Protein AF-A0A951H3X6-F1 (afdb_monomer_lite)

Foldseek 3Di:
DDDPPPDPDPDPPPPDDDDDPPPPPVPVVVVVVVVVCVVCPPPPPPDDPDPDPLNVVVVLLVVLLVVLVPDDDFFDKDKAKAWDPVCVVVPDDPPDDPGDIDIDIFRFAADPVRHGDDADFLWLEEEEEECQQPVADDQPRGHHRGHDQSVSCRRNVTHYHYQYYYVCAQPNSVVVQLVCVVVVSNRCHNHNYYHYDHDPVCVVPPDPDDDDRPPDPDD

Sequence (219 aa):
MLNTKRLFKNNESLASSNPPLRWKTSAAWCWLLASVSIFTGLAYRGFLAHASPIVDFQQDLLAKVERARQDKAPPQPVSVSNISDIVYMIKLPRQQKEYPWQQVTIQQRQTPDSQLWQPTRNADILVLGDSFSNIYSYGGAWGQAAVFAEQLAYYPQRPVDRIAIDGGAANETRLELRRSILQGRDRLLGNRLVIYEFSVRYLLHDDWKPIDLPLTKMA

Structure (mmCIF, N/CA/C/O backbone):
data_AF-A0A951H3X6-F1
#
_entry.id   AF-A0A951H3X6-F1
#
loop_
_atom_site.group_PDB
_atom_site.id
_atom_site.type_symbol
_atom_site.label_atom_id
_atom_site.label_alt_id
_atom_site.label_comp_id
_atom_site.label_asym_id
_atom_site.label_entity_id
_atom_site.label_seq_id
_atom_site.pdbx_PDB_ins_code
_atom_site.Cartn_x
_atom_site.Cartn_y
_atom_site.Cartn_z
_atom_site.occupancy
_atom_site.B_iso_or_equiv
_atom_site.auth_seq_id
_atom_site.auth_comp_id
_atom_site.auth_asym_id
_atom_site.auth_atom_id
_atom_site.pdbx_PDB_model_num
ATOM 1 N N . MET A 1 1 ? -0.695 -13.664 -49.570 1.00 39.88 1 MET A N 1
ATOM 2 C CA . MET A 1 1 ? 0.369 -12.635 -49.538 1.00 39.88 1 MET A CA 1
ATOM 3 C C . MET A 1 1 ? -0.271 -11.275 -49.782 1.00 39.88 1 MET A C 1
ATOM 5 O O . MET A 1 1 ? -0.652 -10.992 -50.907 1.00 39.88 1 MET A O 1
ATOM 9 N N . LEU A 1 2 ? -0.457 -10.477 -48.728 1.00 32.31 2 LEU A N 1
ATOM 10 C CA . LEU A 1 2 ? -0.965 -9.102 -48.788 1.00 32.31 2 LEU A CA 1
ATOM 11 C C . LEU A 1 2 ? 0.038 -8.193 -48.066 1.00 32.31 2 LEU A C 1
ATOM 13 O O . LEU A 1 2 ? 0.577 -8.548 -47.021 1.00 32.31 2 LEU A O 1
ATOM 17 N N . ASN A 1 3 ? 0.348 -7.071 -48.706 1.00 28.41 3 ASN A N 1
ATOM 18 C CA . ASN A 1 3 ? 1.528 -6.239 -48.495 1.00 28.41 3 ASN A CA 1
ATOM 19 C C . ASN A 1 3 ? 1.235 -5.130 -47.461 1.00 28.41 3 ASN A C 1
ATOM 21 O O . ASN A 1 3 ? 0.508 -4.186 -47.755 1.00 28.41 3 ASN A O 1
ATOM 25 N N . THR A 1 4 ? 1.786 -5.233 -46.248 1.00 35.41 4 THR A N 1
ATOM 26 C CA . THR A 1 4 ? 1.490 -4.363 -45.084 1.00 35.41 4 THR A CA 1
ATOM 27 C C . THR A 1 4 ? 2.309 -3.064 -45.010 1.00 35.41 4 THR A C 1
ATOM 29 O O . THR A 1 4 ? 2.252 -2.343 -44.017 1.00 35.41 4 THR A O 1
ATOM 32 N N . LYS A 1 5 ? 3.047 -2.684 -46.060 1.00 35.44 5 LYS A N 1
ATOM 33 C CA . LYS A 1 5 ? 3.976 -1.533 -46.025 1.00 35.44 5 LYS A CA 1
ATOM 34 C C . LYS A 1 5 ? 3.359 -0.134 -46.233 1.00 35.44 5 LYS A C 1
ATOM 36 O O . LYS A 1 5 ? 4.101 0.804 -46.517 1.00 35.44 5 LYS A O 1
ATOM 41 N N . ARG A 1 6 ? 2.040 0.064 -46.095 1.00 32.69 6 ARG A N 1
ATOM 42 C CA . ARG A 1 6 ? 1.401 1.355 -46.458 1.00 32.69 6 ARG A CA 1
ATOM 43 C C . ARG A 1 6 ? 0.535 2.045 -45.399 1.00 32.69 6 ARG A C 1
ATOM 45 O O . ARG A 1 6 ? -0.220 2.936 -45.763 1.00 32.69 6 ARG A O 1
ATOM 52 N N . LEU A 1 7 ? 0.676 1.706 -44.113 1.00 34.81 7 LEU A N 1
ATOM 53 C CA . LEU A 1 7 ? -0.100 2.345 -43.031 1.00 34.81 7 LEU A CA 1
ATOM 54 C C . LEU A 1 7 ? 0.695 3.262 -42.078 1.00 34.81 7 LEU A C 1
ATOM 56 O O . LEU A 1 7 ? 0.090 3.866 -41.204 1.00 34.81 7 LEU A O 1
ATOM 60 N N . PHE A 1 8 ? 2.007 3.452 -42.266 1.00 33.78 8 PHE A N 1
ATOM 61 C CA . PHE A 1 8 ? 2.842 4.223 -41.320 1.00 33.78 8 PHE A CA 1
ATOM 62 C C . PHE A 1 8 ? 3.562 5.449 -41.908 1.00 33.78 8 PHE A C 1
ATOM 64 O O . PHE A 1 8 ? 4.537 5.912 -41.330 1.00 33.78 8 PHE A O 1
ATOM 71 N N . LYS A 1 9 ? 3.116 6.003 -43.045 1.00 33.72 9 LYS A N 1
ATOM 72 C CA . LYS A 1 9 ? 3.837 7.111 -43.711 1.00 33.72 9 LYS A CA 1
ATOM 73 C C . LYS A 1 9 ? 3.311 8.535 -43.490 1.00 33.72 9 LYS A C 1
ATOM 75 O O . LYS A 1 9 ? 3.926 9.454 -44.008 1.00 33.72 9 LYS A O 1
ATOM 80 N N . ASN A 1 10 ? 2.263 8.747 -42.691 1.00 32.22 10 ASN A N 1
ATOM 81 C CA . ASN A 1 10 ? 1.689 10.087 -42.487 1.00 32.22 10 ASN A CA 1
ATOM 82 C C . ASN A 1 10 ? 1.622 10.499 -41.006 1.00 32.22 10 ASN A C 1
ATOM 84 O O . ASN A 1 10 ? 0.547 10.824 -40.519 1.00 32.22 10 ASN A O 1
ATOM 88 N N . ASN A 1 11 ? 2.746 10.480 -40.281 1.00 31.75 11 ASN A N 1
ATOM 89 C CA . ASN A 1 11 ? 2.825 11.175 -38.984 1.00 31.75 11 ASN A CA 1
ATOM 90 C C . ASN A 1 11 ? 4.223 11.726 -38.639 1.00 31.75 11 ASN A C 1
ATOM 92 O O . ASN A 1 11 ? 4.528 11.992 -37.479 1.00 31.75 11 ASN A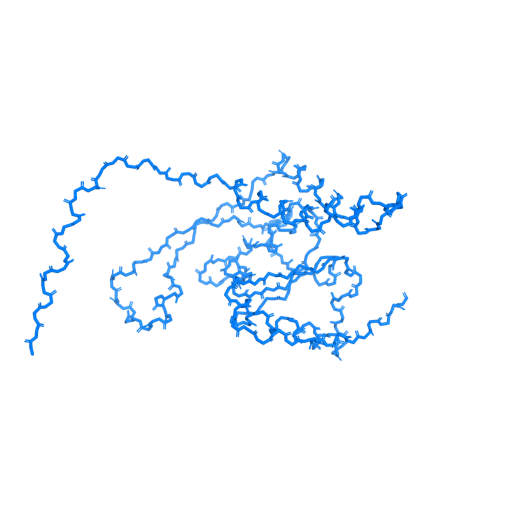 O 1
ATOM 96 N N . GLU A 1 12 ? 5.067 11.956 -39.645 1.00 33.28 12 GLU A N 1
ATOM 97 C CA . GLU A 1 12 ? 6.332 12.683 -39.490 1.00 33.28 12 GLU A CA 1
ATOM 98 C C . GLU A 1 12 ? 6.137 14.170 -39.834 1.00 33.28 12 GLU A C 1
ATOM 100 O O . GLU A 1 12 ? 6.595 14.634 -40.871 1.00 33.28 12 GLU A O 1
ATOM 105 N N . SER A 1 13 ? 5.417 14.930 -38.997 1.00 32.72 13 SER A N 1
ATOM 106 C CA . SER A 1 13 ? 5.507 16.409 -39.018 1.00 32.72 13 SER A CA 1
ATOM 107 C C . SER A 1 13 ? 4.998 17.131 -37.756 1.00 32.72 13 SER A C 1
ATOM 109 O O . SER A 1 13 ? 4.674 18.314 -37.823 1.00 32.72 13 SER A O 1
ATOM 111 N N . LEU A 1 14 ? 4.922 16.472 -36.593 1.00 32.31 14 LEU A N 1
ATOM 112 C CA . LEU A 1 14 ? 4.544 17.122 -35.318 1.00 32.31 14 LEU A CA 1
ATOM 113 C C . LEU A 1 14 ? 5.590 16.900 -34.213 1.00 32.31 14 LEU A C 1
ATOM 115 O O . LEU A 1 14 ? 5.271 16.787 -33.032 1.00 32.31 14 LEU A O 1
ATOM 119 N N . ALA A 1 15 ? 6.862 16.855 -34.606 1.00 37.09 15 ALA A N 1
ATOM 120 C CA . ALA A 1 15 ? 8.003 16.797 -33.702 1.00 37.09 15 ALA A CA 1
ATOM 121 C C . ALA A 1 15 ? 8.776 18.125 -33.710 1.00 37.09 15 ALA A C 1
ATOM 123 O O . ALA A 1 15 ? 9.869 18.204 -34.250 1.00 37.09 15 ALA A O 1
ATOM 124 N N . SER A 1 16 ? 8.208 19.172 -33.109 1.00 41.31 16 SER A N 1
ATOM 125 C CA . SER A 1 16 ? 8.954 20.174 -32.329 1.00 41.31 16 SER A CA 1
ATOM 126 C C . SER A 1 16 ? 7.964 21.160 -31.710 1.00 41.31 16 SER A C 1
ATOM 128 O O . SER A 1 16 ? 7.144 21.696 -32.442 1.00 41.31 16 SER A O 1
ATOM 130 N N . SER A 1 17 ? 8.110 21.429 -30.405 1.00 33.50 17 SER A N 1
ATOM 131 C CA . SER A 1 17 ? 7.452 22.491 -29.610 1.00 33.50 17 SER A CA 1
ATOM 132 C C . SER A 1 17 ? 6.314 22.121 -28.640 1.00 33.50 17 SER A C 1
ATOM 134 O O . SER A 1 17 ? 5.464 22.967 -28.368 1.00 33.50 17 SER A O 1
ATOM 136 N N . ASN A 1 18 ? 6.321 20.937 -28.017 1.00 32.78 18 ASN A N 1
ATOM 137 C CA . ASN A 1 18 ? 5.561 20.749 -26.769 1.00 32.78 18 ASN A CA 1
ATOM 138 C C . ASN A 1 18 ? 6.484 20.927 -25.550 1.00 32.78 18 ASN A C 1
ATOM 140 O O . ASN A 1 18 ? 7.458 20.180 -25.427 1.00 32.78 18 ASN A O 1
ATOM 144 N N . PRO A 1 19 ? 6.222 21.894 -24.645 1.00 30.38 19 PRO A N 1
ATOM 145 C CA . PRO A 1 19 ? 6.961 21.993 -23.392 1.00 30.38 19 PRO A CA 1
ATOM 146 C C . PRO A 1 19 ? 6.659 20.773 -22.505 1.00 30.38 19 PRO A C 1
ATOM 148 O O . PRO A 1 19 ? 5.603 20.150 -22.653 1.00 30.38 19 PRO A O 1
ATOM 151 N N . PRO A 1 20 ? 7.558 20.413 -21.571 1.00 30.70 20 PRO A N 1
ATOM 152 C CA . PRO A 1 20 ? 7.361 19.247 -20.723 1.00 30.70 20 PRO A CA 1
ATOM 153 C C . PRO A 1 20 ? 6.061 19.395 -19.928 1.00 30.70 20 PRO A C 1
ATOM 155 O O . PRO A 1 20 ? 5.872 20.373 -19.199 1.00 30.70 20 PRO A O 1
ATOM 158 N N . LEU A 1 21 ? 5.174 18.405 -20.065 1.00 31.00 21 LEU A N 1
ATOM 159 C CA . LEU A 1 21 ? 3.997 18.222 -19.222 1.00 31.00 21 LEU A CA 1
ATOM 160 C C . LEU A 1 21 ? 4.464 18.089 -17.769 1.00 31.00 21 LEU A C 1
ATOM 162 O O . LEU A 1 21 ? 4.792 17.011 -17.279 1.00 31.00 21 LEU A O 1
ATOM 166 N N . ARG A 1 22 ? 4.516 19.224 -17.070 1.00 28.42 22 ARG A N 1
ATOM 167 C CA . ARG A 1 22 ? 4.577 19.283 -15.615 1.00 28.42 22 ARG A CA 1
ATOM 168 C C . ARG A 1 22 ? 3.251 18.744 -15.095 1.00 28.42 22 ARG A C 1
ATOM 170 O O . ARG A 1 22 ? 2.263 19.472 -15.032 1.00 28.42 22 ARG A O 1
ATOM 177 N N . TRP A 1 23 ? 3.237 17.473 -14.711 1.00 30.16 23 TRP A N 1
ATOM 178 C CA . TRP A 1 23 ? 2.180 16.902 -13.888 1.00 30.16 23 TRP A CA 1
ATOM 179 C C . TRP A 1 23 ? 2.164 17.679 -12.572 1.00 30.16 23 TRP A C 1
ATOM 181 O O . TRP A 1 23 ? 2.966 17.434 -11.673 1.00 30.16 23 TRP A O 1
ATOM 191 N N . LYS A 1 24 ? 1.283 18.678 -12.465 1.00 29.25 24 LYS A N 1
ATOM 192 C CA . LYS A 1 24 ? 0.942 19.248 -11.167 1.00 29.25 24 LYS A CA 1
ATOM 193 C C . LYS A 1 24 ? 0.267 18.122 -10.390 1.00 29.25 24 LYS A C 1
ATOM 195 O O . LYS A 1 24 ? -0.860 17.734 -10.689 1.00 29.25 24 LYS A O 1
ATOM 200 N N . THR A 1 25 ? 0.971 17.602 -9.394 1.00 42.34 25 THR A N 1
ATOM 201 C CA . THR A 1 25 ? 0.534 16.571 -8.441 1.00 42.34 25 THR A CA 1
ATOM 202 C C . THR A 1 25 ? -0.760 16.922 -7.695 1.00 42.34 25 THR A C 1
ATOM 204 O O . THR A 1 25 ? -1.281 16.092 -6.960 1.00 42.34 25 THR A O 1
ATOM 207 N N . SER A 1 26 ? -1.331 18.111 -7.901 1.00 40.34 26 SER A N 1
ATOM 208 C CA . SER A 1 26 ? -2.607 18.540 -7.331 1.00 40.34 26 SER A CA 1
ATOM 209 C C . SER A 1 26 ? -3.836 17.848 -7.937 1.00 40.34 26 SER A C 1
ATOM 211 O O . SER A 1 26 ? -4.834 17.692 -7.240 1.00 40.34 26 SER A O 1
ATOM 213 N N . ALA A 1 27 ? -3.798 17.398 -9.198 1.00 32.19 27 ALA A N 1
ATOM 214 C CA . ALA A 1 27 ? -5.012 16.933 -9.884 1.00 32.19 27 ALA A CA 1
ATOM 215 C C . ALA A 1 27 ? -5.535 15.570 -9.383 1.00 32.19 27 ALA A C 1
ATOM 217 O O . ALA A 1 27 ? -6.744 15.383 -9.275 1.00 32.19 27 ALA A O 1
ATOM 218 N N . ALA A 1 28 ? -4.644 14.641 -9.019 1.00 36.66 28 ALA A N 1
ATOM 219 C CA . ALA A 1 28 ? -5.031 13.320 -8.510 1.00 36.66 28 ALA A CA 1
ATOM 220 C C . ALA A 1 28 ? -5.643 13.384 -7.095 1.00 36.66 28 ALA A C 1
ATOM 222 O O . ALA A 1 28 ? -6.529 12.602 -6.760 1.00 36.66 28 ALA A O 1
ATOM 223 N N . TRP A 1 29 ? -5.231 14.362 -6.279 1.00 37.91 29 TRP A N 1
ATOM 224 C CA . TRP A 1 29 ? -5.760 14.556 -4.924 1.00 37.91 29 TRP A CA 1
ATOM 225 C C . TRP A 1 29 ? -7.105 15.288 -4.902 1.00 37.91 29 TRP A C 1
ATOM 227 O O . TRP A 1 29 ? -7.938 14.984 -4.049 1.00 37.91 29 TRP A O 1
ATOM 237 N N . CYS A 1 30 ? -7.367 16.184 -5.863 1.00 31.62 30 CYS A N 1
ATOM 238 C CA . CYS A 1 30 ? -8.683 16.817 -6.010 1.00 31.62 30 CYS A CA 1
ATOM 239 C C . CYS A 1 30 ? -9.801 15.790 -6.252 1.00 31.62 30 CYS A C 1
ATOM 241 O O . CYS A 1 30 ? -10.914 15.986 -5.772 1.00 31.62 30 CYS A O 1
ATOM 243 N N . TRP A 1 31 ? -9.505 14.671 -6.923 1.00 30.14 31 TRP A N 1
ATOM 244 C CA . TRP A 1 31 ? -10.474 13.588 -7.110 1.00 30.14 31 TRP A CA 1
ATOM 245 C C . TRP A 1 31 ? -10.753 12.806 -5.822 1.00 30.14 31 TRP A C 1
ATOM 247 O O . TRP A 1 31 ? -11.910 12.489 -5.557 1.00 30.14 31 TRP A O 1
ATOM 257 N N . LEU A 1 32 ? -9.751 12.562 -4.968 1.00 42.62 32 LEU A N 1
ATOM 258 C CA . LEU A 1 32 ? -9.969 11.904 -3.672 1.00 42.62 32 LEU A CA 1
ATOM 259 C C . LEU A 1 32 ? -10.792 12.799 -2.717 1.00 42.62 32 LEU A C 1
ATOM 261 O O . LEU A 1 32 ? -11.734 12.326 -2.084 1.00 42.62 32 LEU A O 1
ATOM 265 N N . LEU A 1 33 ? -10.500 14.108 -2.682 1.00 40.50 33 LEU A N 1
ATOM 266 C CA . LEU A 1 33 ? -11.238 15.107 -1.890 1.00 40.50 33 LEU A CA 1
ATOM 267 C C . LEU A 1 33 ? -12.686 15.303 -2.372 1.00 40.50 33 LEU A C 1
ATOM 269 O O . LEU A 1 33 ? -13.600 15.441 -1.554 1.00 40.50 33 LEU A O 1
ATOM 273 N N . ALA A 1 34 ? -12.916 15.270 -3.688 1.00 32.09 34 ALA A N 1
ATOM 274 C CA . ALA A 1 34 ? -14.261 15.318 -4.255 1.00 32.09 34 ALA A CA 1
ATOM 275 C C . ALA A 1 34 ? -15.050 14.030 -3.959 1.00 32.09 34 ALA A C 1
ATOM 277 O O . ALA A 1 34 ? -16.218 14.106 -3.593 1.00 32.09 34 ALA A O 1
ATOM 278 N N . SER A 1 35 ? -14.419 12.854 -4.024 1.00 34.75 35 SER A N 1
ATOM 279 C CA . SER A 1 35 ? -15.096 11.562 -3.806 1.00 34.75 35 SER A CA 1
ATOM 280 C C . SER A 1 35 ? -15.569 11.373 -2.359 1.00 34.75 35 SER A C 1
ATOM 282 O O . SER A 1 35 ? -16.688 10.918 -2.129 1.00 34.75 35 SER A O 1
ATOM 284 N N . VAL A 1 36 ? -14.754 11.790 -1.381 1.00 40.19 36 VAL A N 1
ATOM 285 C CA . VAL A 1 36 ? -15.115 11.749 0.050 1.00 40.19 36 VAL A CA 1
ATOM 286 C C . VAL A 1 36 ? -16.244 12.742 0.375 1.00 40.19 36 VAL A C 1
ATOM 288 O O . VAL A 1 36 ? -17.093 12.456 1.220 1.00 40.19 36 VAL A O 1
ATOM 291 N N . SER A 1 37 ? -16.313 13.870 -0.341 1.00 34.56 37 SER A N 1
ATOM 292 C CA . SER A 1 37 ? -17.345 14.902 -0.145 1.00 34.56 37 SER A CA 1
ATOM 293 C C . SER A 1 37 ? -18.664 14.591 -0.869 1.00 34.56 37 SER A C 1
ATOM 295 O O . SER A 1 37 ? -19.735 14.931 -0.371 1.00 34.56 37 SER A O 1
ATOM 297 N N . ILE A 1 38 ? -18.622 13.931 -2.032 1.00 40.09 38 ILE A N 1
ATOM 298 C CA . ILE A 1 38 ? -19.822 13.629 -2.834 1.00 40.09 38 ILE A CA 1
ATOM 299 C C . ILE A 1 38 ? -20.658 12.508 -2.195 1.00 40.09 38 ILE A C 1
ATOM 301 O O . ILE A 1 38 ? -21.885 12.586 -2.222 1.00 40.09 38 ILE A O 1
ATOM 305 N N . PHE A 1 39 ? -20.034 11.522 -1.538 1.00 35.34 39 PHE A N 1
ATOM 306 C CA . PHE A 1 39 ? -20.773 10.453 -0.846 1.00 35.34 39 PHE A CA 1
ATOM 307 C C . PHE A 1 39 ? -21.345 10.854 0.525 1.00 35.34 39 PHE A C 1
ATOM 309 O O . PHE A 1 39 ? -22.256 10.195 1.019 1.00 35.34 39 PHE A O 1
ATOM 316 N N . THR A 1 40 ? -20.875 11.949 1.127 1.00 45.62 40 THR A N 1
ATOM 317 C CA . THR A 1 40 ? -21.387 12.459 2.415 1.00 45.62 40 THR A CA 1
ATOM 318 C C . THR A 1 40 ? -22.298 13.683 2.258 1.00 45.62 40 THR A C 1
ATOM 320 O O . THR A 1 40 ? -23.187 13.901 3.080 1.00 45.62 40 THR A O 1
ATOM 323 N N . GLY A 1 41 ? -22.145 14.465 1.184 1.00 35.66 41 GLY A N 1
ATOM 324 C CA . GLY A 1 41 ? -22.805 15.764 1.030 1.00 35.66 41 GLY A CA 1
ATOM 325 C C . GLY A 1 41 ? -24.294 15.749 0.661 1.00 35.66 41 GLY A C 1
ATOM 326 O O . GLY A 1 41 ? -24.991 16.702 1.012 1.00 35.66 41 GLY A O 1
ATOM 327 N N . LEU A 1 42 ? -24.811 14.713 -0.016 1.00 36.25 42 LEU A N 1
ATOM 328 C CA . LEU A 1 42 ? -26.213 14.709 -0.478 1.00 36.25 42 LEU A CA 1
ATOM 329 C C . LEU A 1 42 ? -27.206 13.980 0.440 1.00 36.25 42 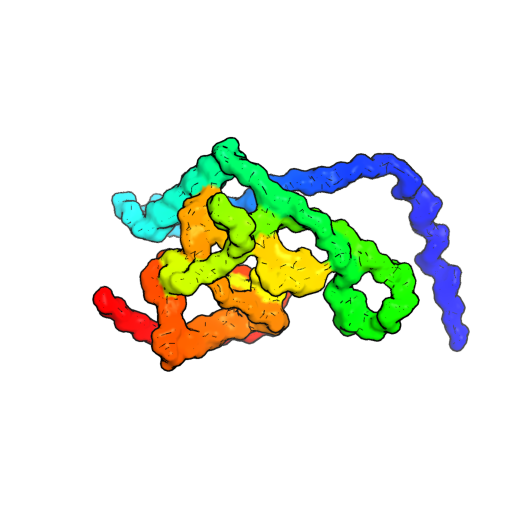LEU A C 1
ATOM 331 O O . LEU A 1 42 ? -28.393 14.287 0.381 1.00 36.25 42 LEU A O 1
ATOM 335 N N . ALA A 1 43 ? -26.759 13.071 1.311 1.00 37.66 43 ALA A N 1
ATOM 336 C CA . ALA A 1 43 ? -27.668 12.282 2.156 1.00 37.66 43 ALA A CA 1
ATOM 337 C C . ALA A 1 43 ? -27.781 12.781 3.612 1.00 37.66 43 ALA A C 1
ATOM 339 O O . ALA A 1 43 ? -28.702 12.386 4.320 1.00 37.66 43 ALA A O 1
ATOM 340 N N . TYR A 1 44 ? -26.880 13.659 4.070 1.00 41.91 44 TYR A N 1
ATOM 341 C CA . TYR A 1 44 ? -26.684 13.932 5.504 1.00 41.91 44 TYR A CA 1
ATOM 342 C C . TYR A 1 44 ? -26.955 15.378 5.950 1.00 41.91 44 TYR A C 1
ATOM 344 O O . TYR A 1 44 ? -26.554 15.779 7.038 1.00 41.91 44 TYR A O 1
ATOM 352 N N . ARG A 1 45 ? -27.666 16.190 5.157 1.00 39.03 45 ARG A N 1
ATOM 353 C CA . ARG A 1 45 ? -27.990 17.579 5.551 1.00 39.03 45 ARG A CA 1
ATOM 354 C C . ARG A 1 45 ? -29.131 17.724 6.572 1.00 39.03 45 ARG A C 1
ATOM 356 O O . ARG A 1 45 ? -29.440 18.849 6.946 1.00 39.03 45 ARG A O 1
ATOM 363 N N . GLY A 1 46 ? -29.743 16.630 7.033 1.00 37.69 46 GLY A N 1
ATOM 364 C CA . GLY A 1 46 ? -30.955 16.688 7.864 1.00 37.69 46 GLY A CA 1
ATOM 365 C C . GLY A 1 46 ? -30.895 16.043 9.249 1.00 37.69 46 GLY A C 1
ATOM 366 O O . GLY A 1 46 ? -31.857 16.195 9.995 1.00 37.69 46 GLY A O 1
ATOM 367 N N . PHE A 1 47 ? -29.829 15.329 9.626 1.00 39.25 47 PHE A N 1
ATOM 368 C CA . PHE A 1 47 ? -29.855 14.518 10.850 1.00 39.25 47 PHE A CA 1
ATOM 369 C C . PHE A 1 47 ? -28.665 14.810 11.770 1.00 39.25 47 PHE A C 1
ATOM 371 O O . PHE A 1 47 ? -27.581 14.268 11.601 1.00 39.25 47 PHE A O 1
ATOM 378 N N . LEU A 1 48 ? -28.939 15.688 12.740 1.00 40.88 48 LEU A N 1
ATOM 379 C CA . LEU A 1 48 ? -28.294 15.872 14.044 1.00 40.88 48 LEU A CA 1
ATOM 380 C C . LEU A 1 48 ? -26.771 16.090 14.084 1.00 40.88 48 LEU A C 1
ATOM 382 O O . LEU A 1 48 ? -25.958 15.218 13.803 1.00 40.88 48 LEU A O 1
ATOM 386 N N . ALA A 1 49 ? -26.415 17.263 14.609 1.00 42.62 49 ALA A N 1
ATOM 387 C CA . ALA A 1 49 ? -25.100 17.658 15.097 1.00 42.62 49 ALA A CA 1
ATOM 388 C C . ALA A 1 49 ? -24.644 16.819 16.314 1.00 42.62 49 ALA A C 1
ATOM 390 O O . ALA A 1 49 ? -24.481 17.331 17.418 1.00 42.62 49 ALA A O 1
ATOM 391 N N . HIS A 1 50 ? -24.455 15.516 16.124 1.00 48.25 50 HIS A N 1
ATOM 392 C CA . HIS A 1 50 ? -23.547 14.718 16.939 1.00 48.25 50 HIS A CA 1
ATOM 393 C C . HIS A 1 50 ? -22.284 14.503 16.112 1.00 48.25 50 HIS A C 1
ATOM 395 O O . HIS A 1 50 ? -22.345 13.938 15.019 1.00 48.25 50 HIS A O 1
ATOM 401 N N . ALA A 1 51 ? -21.149 14.988 16.615 1.00 56.22 51 ALA A N 1
ATOM 402 C CA . ALA A 1 51 ? -19.843 14.685 16.053 1.00 56.22 51 ALA A CA 1
ATOM 403 C C . ALA A 1 51 ? -19.682 13.159 16.030 1.00 56.22 51 ALA A C 1
ATOM 405 O O . ALA A 1 51 ? -19.572 12.508 17.069 1.00 56.22 51 ALA A O 1
ATOM 406 N N . SER A 1 52 ? -19.804 12.563 14.844 1.00 74.50 52 SER A N 1
ATOM 407 C CA . SER A 1 52 ? -19.568 11.135 14.686 1.00 74.50 52 SER A CA 1
ATOM 408 C C . SER A 1 52 ? -18.068 10.898 14.864 1.00 74.50 52 SER A C 1
ATOM 410 O O . SER A 1 52 ? -17.287 11.567 14.181 1.00 74.50 52 SER A O 1
ATOM 412 N N . PRO A 1 53 ? -17.637 9.918 15.681 1.00 76.12 53 PRO A N 1
ATOM 413 C CA . PRO A 1 53 ? -16.221 9.575 15.841 1.00 76.12 53 PRO A CA 1
ATOM 414 C C . PRO A 1 53 ? -15.482 9.312 14.516 1.00 76.12 53 PRO A C 1
ATOM 416 O O . PRO A 1 53 ? -14.256 9.422 14.449 1.00 76.12 53 PRO A O 1
ATOM 419 N N . ILE A 1 54 ? -16.225 8.965 13.456 1.00 74.94 54 ILE A N 1
ATOM 420 C CA . ILE A 1 54 ? -15.720 8.801 12.088 1.00 74.94 54 ILE A CA 1
ATOM 421 C C . ILE A 1 54 ? -15.373 10.156 11.461 1.00 74.94 54 ILE A C 1
ATOM 423 O O . ILE A 1 54 ? -14.293 10.307 10.892 1.00 74.94 54 ILE A O 1
ATOM 427 N N . VAL A 1 55 ? -16.266 11.142 11.579 1.00 80.69 55 VAL A N 1
ATOM 428 C CA . VAL A 1 55 ? -16.070 12.490 11.027 1.00 80.69 55 VAL A CA 1
ATOM 429 C C . VAL A 1 55 ? -14.891 13.171 11.719 1.00 80.69 55 VAL A C 1
ATOM 431 O O . VAL A 1 55 ? -14.032 13.728 11.038 1.00 80.69 55 VAL A O 1
ATOM 434 N N . ASP A 1 56 ? -14.779 13.035 13.041 1.00 86.19 56 ASP A N 1
ATOM 435 C CA . ASP A 1 56 ? -13.660 13.593 13.809 1.00 86.19 56 ASP A CA 1
ATOM 436 C C . ASP A 1 56 ? -12.319 12.975 13.394 1.00 86.19 56 ASP A C 1
ATOM 438 O O . ASP A 1 56 ? -11.324 13.678 13.215 1.00 86.19 56 ASP A O 1
ATOM 442 N N . PHE A 1 57 ? -12.285 11.654 13.182 1.00 85.69 57 PHE A N 1
ATOM 443 C CA . PHE A 1 57 ? -11.082 10.970 12.705 1.00 85.69 57 PHE A CA 1
ATOM 444 C C . PHE A 1 57 ? -10.678 11.427 11.300 1.00 85.69 57 PHE A C 1
ATOM 446 O O . PHE A 1 57 ? -9.498 11.675 11.051 1.00 85.69 57 PHE A O 1
ATOM 453 N N . GLN A 1 58 ? -11.643 11.558 10.387 1.00 84.44 58 GLN A N 1
ATOM 454 C CA . GLN A 1 58 ? -11.392 12.034 9.027 1.00 84.44 58 GLN A CA 1
ATOM 455 C C . GLN A 1 58 ? -10.859 13.470 9.026 1.00 84.44 58 GLN A C 1
ATOM 457 O O . GLN A 1 58 ? -9.879 13.757 8.338 1.00 84.44 58 GLN A O 1
ATOM 462 N N . GLN A 1 59 ? -11.458 14.359 9.819 1.00 87.38 59 GLN A N 1
ATOM 463 C CA . GLN A 1 59 ? -11.011 15.745 9.941 1.00 87.38 59 GLN A CA 1
ATOM 464 C C . GLN A 1 59 ? -9.611 15.849 10.559 1.00 87.38 59 GLN A C 1
ATOM 466 O O . GLN A 1 59 ? -8.778 16.588 10.034 1.00 87.38 59 GLN A O 1
ATOM 471 N N . ASP A 1 60 ? -9.308 15.078 11.610 1.00 90.06 60 ASP A N 1
ATOM 472 C CA . ASP A 1 60 ? -7.961 15.007 12.196 1.00 90.06 60 ASP A CA 1
ATOM 473 C C . ASP A 1 60 ? -6.926 14.506 11.177 1.00 90.06 60 ASP A C 1
ATOM 475 O O . ASP A 1 60 ? -5.850 15.093 11.036 1.00 90.06 60 ASP A O 1
ATOM 479 N N . LEU A 1 61 ? -7.256 13.452 10.421 1.00 87.56 61 LEU A N 1
ATOM 480 C CA . LEU A 1 61 ? -6.380 12.910 9.383 1.00 87.56 61 LEU A CA 1
ATOM 481 C C . LEU A 1 61 ? -6.082 13.962 8.306 1.00 87.56 61 LEU A C 1
ATOM 483 O O . LEU A 1 61 ? -4.917 14.183 7.972 1.00 87.56 61 LEU A O 1
ATOM 487 N N . LEU A 1 62 ? -7.115 14.645 7.807 1.00 88.00 62 LEU A N 1
ATOM 488 C CA . LEU A 1 62 ? -6.980 15.709 6.811 1.00 88.00 62 LEU A CA 1
ATOM 489 C C . LEU A 1 62 ? -6.142 16.877 7.341 1.00 88.00 62 LEU A C 1
ATOM 491 O O . LEU A 1 62 ? -5.200 17.305 6.676 1.00 88.00 62 LEU A O 1
ATOM 495 N N . ALA A 1 63 ? -6.421 17.348 8.558 1.00 89.81 63 ALA A N 1
ATOM 496 C CA . ALA A 1 63 ? -5.671 18.439 9.175 1.00 89.81 63 ALA A CA 1
ATOM 497 C C . ALA A 1 63 ? -4.177 18.103 9.317 1.00 89.81 63 ALA A C 1
ATOM 499 O O . ALA A 1 63 ? -3.321 18.953 9.067 1.00 89.81 63 ALA A O 1
ATOM 500 N N . LYS A 1 64 ? -3.845 16.857 9.680 1.00 88.94 64 LYS A N 1
ATOM 501 C CA . LYS A 1 64 ? -2.452 16.394 9.772 1.00 88.94 64 LYS A CA 1
ATOM 502 C C . LYS A 1 64 ? -1.776 16.305 8.407 1.00 88.94 64 LYS A C 1
ATOM 504 O O . LYS A 1 64 ? -0.612 16.686 8.295 1.00 88.94 64 LYS A O 1
ATOM 509 N N . VAL A 1 65 ? -2.486 15.841 7.378 1.00 86.94 65 VAL A N 1
ATOM 510 C CA . VAL A 1 65 ? -1.966 15.812 6.002 1.00 86.94 65 VAL A CA 1
ATOM 511 C C . VAL A 1 65 ? -1.650 17.224 5.509 1.00 86.94 65 VAL A C 1
ATOM 513 O O . VAL A 1 65 ? -0.562 17.437 4.975 1.00 86.94 65 VAL A O 1
ATOM 516 N N . GLU A 1 66 ? -2.546 18.191 5.721 1.00 88.44 66 GLU A N 1
ATOM 517 C CA . GLU A 1 66 ? -2.321 19.569 5.266 1.00 88.44 66 GLU A CA 1
ATOM 518 C C . GLU A 1 66 ? -1.163 20.252 6.005 1.00 88.44 66 GLU A C 1
ATOM 520 O O . GLU A 1 66 ? -0.313 20.858 5.355 1.00 88.44 66 GLU A O 1
ATOM 525 N N . ARG A 1 67 ? -1.032 20.077 7.330 1.00 85.81 67 ARG A N 1
ATOM 526 C CA . ARG A 1 67 ? 0.154 20.573 8.064 1.00 85.81 67 ARG A CA 1
ATOM 527 C C . ARG A 1 67 ? 1.446 19.946 7.548 1.00 85.81 67 ARG A C 1
ATOM 529 O O . ARG A 1 67 ? 2.435 20.626 7.301 1.00 85.81 67 ARG A O 1
ATOM 536 N N . ALA A 1 68 ? 1.438 18.635 7.320 1.00 83.12 68 ALA A N 1
ATOM 537 C CA . ALA A 1 68 ? 2.617 17.925 6.844 1.00 83.12 68 ALA A CA 1
ATOM 538 C C . ALA A 1 68 ? 3.067 18.336 5.437 1.00 83.12 68 ALA A C 1
ATOM 540 O O . ALA A 1 68 ? 4.233 18.142 5.102 1.00 83.12 68 ALA A O 1
ATOM 541 N N . ARG A 1 69 ? 2.175 18.893 4.611 1.00 77.81 69 ARG A N 1
ATOM 542 C CA . ARG A 1 69 ? 2.557 19.482 3.321 1.00 77.81 69 ARG A CA 1
ATOM 543 C C . ARG A 1 69 ? 3.343 20.782 3.467 1.00 77.81 69 ARG A C 1
ATOM 545 O O . ARG A 1 69 ? 4.099 21.104 2.558 1.00 77.81 69 ARG A O 1
ATOM 552 N N . GLN A 1 70 ? 3.142 21.517 4.557 1.00 79.31 70 GLN A N 1
ATOM 553 C CA . GLN A 1 70 ? 3.770 22.817 4.788 1.00 79.31 70 GLN A CA 1
ATOM 554 C C . GLN A 1 70 ? 5.134 22.666 5.471 1.00 79.31 70 GLN A C 1
ATOM 556 O O . GLN A 1 70 ? 6.094 23.308 5.056 1.00 79.31 70 GLN A O 1
ATOM 561 N N . ASP A 1 71 ? 5.236 21.757 6.446 1.00 70.81 71 ASP A N 1
ATOM 562 C CA . ASP A 1 71 ? 6.324 21.818 7.433 1.00 70.81 71 ASP A CA 1
ATOM 563 C C . ASP A 1 71 ? 7.384 20.716 7.310 1.00 70.81 71 ASP A C 1
ATOM 565 O O . ASP A 1 71 ? 8.360 20.709 8.063 1.00 70.81 71 ASP A O 1
ATOM 569 N N . LYS A 1 72 ? 7.214 19.736 6.414 1.00 72.69 72 LYS A N 1
ATOM 570 C CA . LYS A 1 72 ? 8.068 18.542 6.437 1.00 72.69 72 LYS A CA 1
ATOM 571 C C . LYS A 1 72 ? 9.193 18.521 5.418 1.00 72.69 72 LYS A C 1
ATOM 573 O O . LYS A 1 72 ? 9.020 18.869 4.252 1.00 72.69 72 LYS A O 1
ATOM 578 N N . ALA A 1 73 ? 10.321 17.975 5.879 1.00 69.00 73 ALA A N 1
ATOM 579 C CA . ALA A 1 73 ? 11.466 17.637 5.049 1.00 69.00 73 ALA A CA 1
ATOM 580 C C . ALA A 1 73 ? 11.018 16.817 3.828 1.00 69.00 73 ALA A C 1
ATOM 582 O O . ALA A 1 73 ? 10.267 15.854 3.981 1.00 69.00 73 ALA A O 1
ATOM 583 N N . PRO A 1 74 ? 11.446 17.169 2.611 1.00 70.31 74 PRO A N 1
ATOM 584 C CA . PRO A 1 74 ? 11.010 16.459 1.422 1.00 70.31 74 PRO A CA 1
ATOM 585 C C . PRO A 1 74 ? 11.385 14.965 1.500 1.00 70.31 74 PRO A C 1
ATOM 587 O O . PRO A 1 74 ? 12.382 14.614 2.135 1.00 70.31 74 PRO A O 1
ATOM 590 N N . PRO A 1 75 ? 10.594 14.071 0.875 1.00 81.50 75 PRO A N 1
ATOM 591 C CA . PRO A 1 75 ? 11.007 12.681 0.673 1.00 81.50 75 PRO A CA 1
ATOM 592 C C . PRO A 1 75 ? 12.415 12.596 0.084 1.00 81.50 75 PRO A C 1
ATOM 594 O O . PRO A 1 75 ? 12.827 13.493 -0.651 1.00 81.50 75 PRO A O 1
ATOM 597 N N . GLN A 1 76 ? 13.122 11.496 0.355 1.00 89.00 76 GLN A N 1
ATOM 598 C CA . GLN A 1 76 ? 14.414 11.260 -0.275 1.00 89.00 76 GLN A CA 1
ATOM 599 C C . GLN A 1 76 ? 14.181 10.835 -1.735 1.00 89.00 76 GLN A C 1
ATOM 601 O O . GLN A 1 76 ? 13.613 9.761 -1.969 1.00 89.00 76 GLN A O 1
ATOM 606 N N . PRO A 1 77 ? 14.595 11.639 -2.731 1.00 93.38 77 PRO A N 1
ATOM 607 C CA . PRO A 1 77 ? 14.476 11.238 -4.120 1.00 93.38 77 PRO A CA 1
ATOM 608 C C . PRO A 1 77 ? 15.524 10.165 -4.423 1.00 93.38 77 PRO A C 1
ATOM 610 O O . PRO A 1 77 ? 16.718 10.368 -4.203 1.00 93.38 77 PRO A O 1
ATOM 613 N N . VAL A 1 78 ? 15.082 9.032 -4.961 1.00 94.44 78 VAL A N 1
ATOM 614 C CA . VAL A 1 78 ? 15.968 7.950 -5.406 1.00 94.44 78 VAL A CA 1
ATOM 615 C C . VAL A 1 78 ? 15.666 7.631 -6.859 1.00 94.44 78 VAL A C 1
ATOM 617 O O . VAL A 1 78 ? 14.509 7.466 -7.243 1.00 94.44 78 VAL A O 1
ATOM 620 N N . SER A 1 79 ? 16.713 7.561 -7.677 1.00 96.25 79 SER A N 1
ATOM 621 C CA . SER A 1 79 ? 16.596 7.156 -9.074 1.00 96.25 79 SER A CA 1
ATOM 622 C C . SER A 1 79 ? 16.682 5.636 -9.179 1.00 96.25 79 SER A C 1
ATOM 624 O O . SER A 1 79 ? 17.650 5.037 -8.712 1.00 96.25 79 SER A O 1
ATOM 626 N N . VAL A 1 80 ? 15.674 5.012 -9.784 1.00 95.12 80 VAL A N 1
ATOM 627 C CA . VAL A 1 80 ? 15.614 3.566 -10.018 1.00 95.12 80 VAL A CA 1
ATOM 628 C C . VAL A 1 80 ? 15.408 3.328 -11.502 1.00 95.12 80 VAL A C 1
ATOM 630 O O . VAL A 1 80 ? 14.614 4.015 -12.139 1.00 95.12 80 VAL A O 1
ATOM 633 N N . SER A 1 81 ? 16.144 2.376 -12.068 1.00 94.31 81 SER A N 1
ATOM 634 C CA . SER A 1 81 ? 16.026 2.024 -13.482 1.00 94.31 81 SER A CA 1
ATOM 635 C C . SER A 1 81 ? 15.618 0.567 -13.628 1.00 94.31 81 SER A C 1
ATOM 637 O O . SER A 1 81 ? 16.267 -0.308 -13.059 1.00 94.31 81 SER A O 1
ATOM 639 N N . ASN A 1 82 ? 14.562 0.308 -14.394 1.00 93.00 82 ASN A N 1
ATOM 640 C CA . ASN A 1 82 ? 14.147 -1.041 -14.763 1.00 93.00 82 ASN A CA 1
ATOM 641 C C . ASN A 1 82 ? 13.421 -1.057 -16.109 1.00 93.00 82 ASN A C 1
ATOM 643 O O . ASN A 1 82 ? 13.117 -0.015 -16.684 1.00 93.00 82 ASN A O 1
ATOM 647 N N . ILE A 1 83 ? 13.147 -2.242 -16.632 1.00 91.31 83 ILE A N 1
ATOM 648 C CA . ILE A 1 83 ? 12.230 -2.429 -17.748 1.00 91.31 83 ILE A CA 1
ATOM 649 C C . ILE A 1 83 ? 10.802 -2.637 -17.224 1.00 91.31 83 ILE A C 1
ATOM 651 O O . ILE A 1 83 ? 10.597 -3.169 -16.132 1.00 91.31 83 ILE A O 1
ATOM 655 N N . SER A 1 84 ? 9.806 -2.197 -17.996 1.00 87.06 84 SER A N 1
ATOM 656 C CA . SER A 1 84 ? 8.393 -2.346 -17.630 1.00 87.06 84 SER A CA 1
ATOM 657 C C . SER A 1 84 ? 8.006 -3.815 -17.430 1.00 87.06 84 SER A C 1
ATOM 659 O O . SER A 1 84 ? 8.395 -4.701 -18.192 1.00 87.06 84 SER A O 1
ATOM 661 N N . ASP A 1 85 ? 7.174 -4.043 -16.419 1.00 87.88 85 ASP A N 1
ATOM 662 C CA . ASP A 1 85 ? 6.448 -5.287 -16.165 1.00 87.88 85 ASP A CA 1
ATOM 663 C C . ASP A 1 85 ? 5.710 -5.811 -17.405 1.00 87.88 85 ASP A C 1
ATOM 665 O O . ASP A 1 85 ? 5.774 -7.006 -17.687 1.00 87.88 85 ASP A O 1
ATOM 669 N N . ILE A 1 86 ? 5.107 -4.926 -18.206 1.00 88.56 86 ILE A N 1
ATOM 670 C CA . ILE A 1 86 ? 4.435 -5.278 -19.461 1.00 88.56 86 ILE A CA 1
ATOM 671 C C . ILE A 1 86 ? 5.389 -6.040 -20.376 1.00 88.56 86 ILE A C 1
ATOM 673 O O . ILE A 1 86 ? 4.995 -7.072 -20.909 1.00 88.56 86 ILE A O 1
ATOM 677 N N . VAL A 1 87 ? 6.645 -5.596 -20.509 1.00 89.69 87 VAL A N 1
ATOM 678 C CA . VAL A 1 87 ? 7.647 -6.252 -21.368 1.00 89.69 87 VAL A CA 1
ATOM 679 C C . VAL A 1 87 ? 7.914 -7.686 -20.914 1.00 89.69 87 VAL A C 1
ATOM 681 O O . VAL A 1 87 ? 8.011 -8.593 -21.746 1.00 89.69 87 VAL A O 1
ATOM 684 N N . TYR A 1 88 ? 7.980 -7.908 -19.599 1.00 85.56 88 TYR A N 1
ATOM 685 C CA . TYR A 1 88 ? 8.092 -9.251 -19.036 1.00 85.56 88 TYR A CA 1
ATOM 686 C C . TYR A 1 88 ? 6.828 -10.082 -19.291 1.00 85.56 88 TYR A C 1
ATOM 688 O O . TYR A 1 88 ? 6.930 -11.252 -19.663 1.00 85.56 88 TYR A O 1
ATOM 696 N N . MET A 1 89 ? 5.642 -9.486 -19.145 1.00 88.38 89 MET A N 1
ATOM 697 C CA . MET A 1 89 ? 4.357 -10.169 -19.326 1.00 88.38 89 MET A CA 1
ATOM 698 C C . MET A 1 89 ? 4.122 -10.624 -20.770 1.00 88.38 89 MET A C 1
ATOM 700 O O . MET A 1 89 ? 3.622 -11.728 -20.984 1.00 88.38 89 MET A O 1
ATOM 704 N N . ILE A 1 90 ? 4.535 -9.831 -21.763 1.00 92.81 90 ILE A N 1
ATOM 705 C CA . ILE A 1 90 ? 4.459 -10.213 -23.184 1.00 92.81 90 ILE A CA 1
ATOM 706 C C . ILE A 1 90 ? 5.607 -11.135 -23.627 1.00 92.81 90 ILE A C 1
ATOM 708 O O . ILE A 1 90 ? 5.693 -11.487 -24.802 1.00 92.81 90 ILE A O 1
ATOM 712 N N . LYS A 1 91 ? 6.469 -11.563 -22.690 1.00 90.38 91 LYS A N 1
ATOM 713 C CA . LYS A 1 91 ? 7.539 -12.557 -22.884 1.00 90.38 91 LYS A CA 1
ATOM 714 C C . LYS A 1 91 ? 8.476 -12.234 -24.046 1.00 90.38 91 LYS A C 1
ATOM 716 O O . LYS A 1 91 ? 8.931 -13.136 -24.754 1.00 90.38 91 LYS A O 1
ATOM 721 N N . LEU A 1 92 ? 8.780 -10.954 -24.247 1.00 88.25 92 LEU A N 1
ATOM 722 C CA . LEU A 1 92 ? 9.759 -10.587 -25.260 1.00 88.25 92 LEU A CA 1
ATOM 723 C C . LEU A 1 92 ? 11.140 -11.166 -24.910 1.00 88.25 92 LEU A C 1
ATOM 725 O O . LEU A 1 92 ? 11.473 -11.319 -23.728 1.00 88.25 92 LEU A O 1
ATOM 729 N N . PRO A 1 93 ? 11.973 -11.477 -25.919 1.00 86.06 93 PRO A N 1
ATOM 730 C CA . PRO A 1 93 ? 13.339 -11.919 -25.679 1.00 86.06 93 PRO A CA 1
ATOM 731 C C . PRO A 1 93 ? 14.083 -10.920 -24.791 1.00 86.06 93 PRO A C 1
ATOM 733 O O . PRO A 1 93 ? 13.991 -9.717 -25.007 1.00 86.06 93 PRO A O 1
ATOM 736 N N . ARG A 1 94 ? 14.894 -11.395 -23.837 1.00 78.75 94 ARG A N 1
ATOM 737 C CA . ARG A 1 94 ? 15.666 -10.514 -22.930 1.00 78.75 94 ARG A CA 1
ATOM 738 C C . ARG A 1 94 ? 16.598 -9.534 -23.657 1.00 78.75 94 ARG A C 1
ATOM 740 O O . ARG A 1 94 ? 17.007 -8.539 -23.078 1.00 78.75 94 ARG A O 1
ATOM 747 N N . GLN A 1 95 ? 16.941 -9.838 -24.907 1.00 84.19 95 GLN A N 1
ATOM 748 C CA . GLN A 1 95 ? 17.810 -9.042 -25.776 1.00 84.19 95 GLN A CA 1
ATOM 749 C C . GLN A 1 95 ? 17.029 -8.106 -26.714 1.00 84.19 95 GLN A C 1
ATOM 751 O O . GLN A 1 95 ? 17.623 -7.494 -27.601 1.00 84.19 95 GLN A O 1
ATOM 756 N N . GLN A 1 96 ? 15.704 -8.014 -26.558 1.00 89.12 96 GLN A N 1
ATOM 757 C CA . GLN A 1 96 ? 14.894 -7.048 -27.293 1.00 89.12 96 GLN A CA 1
ATOM 758 C C . GLN A 1 96 ? 15.400 -5.622 -27.016 1.00 89.12 96 GLN A C 1
ATOM 760 O O . GLN A 1 96 ? 15.838 -5.316 -25.906 1.00 89.12 96 GLN A O 1
ATOM 765 N N . LYS A 1 97 ? 15.361 -4.761 -28.036 1.00 88.94 97 LYS A N 1
ATOM 766 C CA . LYS A 1 97 ? 15.831 -3.366 -27.954 1.00 88.94 97 LYS A CA 1
ATOM 767 C C . LYS A 1 97 ? 14.710 -2.337 -28.102 1.00 88.94 97 LYS A C 1
ATOM 769 O O . LYS A 1 97 ? 14.972 -1.151 -27.958 1.00 88.94 97 LYS A O 1
ATOM 774 N N . GLU A 1 98 ? 13.495 -2.793 -28.393 1.00 90.88 98 GLU A N 1
ATOM 775 C CA . GLU A 1 98 ? 12.343 -1.937 -28.691 1.00 90.88 98 GLU A CA 1
ATOM 776 C C . GLU A 1 98 ? 11.841 -1.208 -27.439 1.00 90.88 98 GLU A C 1
ATOM 778 O O . GLU A 1 98 ? 11.476 -0.038 -27.487 1.00 90.88 98 GLU A O 1
ATOM 783 N N . TYR A 1 99 ? 11.880 -1.889 -26.294 1.00 91.44 99 TYR A N 1
ATOM 784 C CA . TYR A 1 99 ? 11.473 -1.358 -25.000 1.00 91.44 99 TYR A CA 1
ATOM 785 C C . TYR A 1 99 ? 12.708 -1.189 -24.111 1.00 91.44 99 TYR A C 1
ATOM 787 O O . TYR A 1 99 ? 13.135 -2.152 -23.466 1.00 91.44 99 TYR A O 1
ATOM 795 N N . PRO A 1 100 ? 13.338 -0.004 -24.097 1.00 91.25 100 PRO A N 1
ATOM 796 C CA . PRO A 1 100 ? 14.540 0.222 -23.311 1.00 91.25 100 PRO A CA 1
ATOM 797 C C . PRO A 1 100 ? 14.238 0.245 -21.809 1.00 91.25 100 PRO A C 1
ATOM 799 O O . PRO A 1 100 ? 13.089 0.341 -21.369 1.00 91.25 100 PRO A O 1
ATOM 802 N N . TRP A 1 101 ? 15.307 0.203 -21.016 1.00 92.31 101 TRP A N 1
ATOM 803 C CA . TRP A 1 101 ? 15.243 0.512 -19.592 1.00 92.31 101 TRP A CA 1
ATOM 804 C C . TRP A 1 101 ? 14.675 1.917 -19.392 1.00 92.31 101 TRP A C 1
ATOM 806 O O . TRP A 1 101 ? 15.051 2.859 -20.089 1.00 92.31 101 TRP A O 1
ATOM 816 N N . GLN A 1 102 ? 13.785 2.052 -18.421 1.00 92.38 102 GLN A N 1
ATOM 817 C CA . GLN A 1 102 ? 13.208 3.317 -18.005 1.00 92.38 102 GLN A CA 1
ATOM 818 C C . GLN A 1 102 ? 13.762 3.678 -16.638 1.00 92.38 102 GLN A C 1
ATOM 820 O O . GLN A 1 102 ? 13.905 2.823 -15.765 1.00 92.38 102 GLN A O 1
ATOM 825 N N . GLN A 1 103 ? 14.054 4.957 -16.458 1.00 95.19 103 GLN A N 1
ATOM 826 C CA . GLN A 1 103 ? 14.463 5.507 -15.180 1.00 95.19 103 GLN A CA 1
ATOM 827 C C . GLN A 1 103 ? 13.308 6.306 -14.586 1.00 95.19 103 GLN A C 1
ATOM 829 O O . GLN A 1 103 ? 12.715 7.147 -15.260 1.00 95.19 103 GLN A O 1
ATOM 834 N N . VAL A 1 104 ? 13.006 6.051 -13.318 1.00 94.00 104 VAL A N 1
ATOM 835 C CA . VAL A 1 104 ? 11.991 6.769 -12.547 1.00 94.00 104 VAL A CA 1
ATOM 836 C C . VAL A 1 104 ? 12.604 7.298 -11.260 1.00 94.00 104 VAL A C 1
ATOM 838 O O . VAL A 1 104 ? 13.506 6.690 -10.684 1.00 94.00 104 VAL A O 1
ATOM 841 N N . THR A 1 105 ? 12.105 8.437 -10.790 1.00 95.25 105 THR A N 1
ATOM 842 C CA . THR A 1 105 ? 12.449 8.960 -9.466 1.00 95.25 105 THR A CA 1
ATOM 843 C C . THR A 1 105 ? 11.345 8.600 -8.487 1.00 95.25 105 THR A C 1
ATOM 845 O O . THR A 1 105 ? 10.215 9.070 -8.628 1.00 95.25 105 THR A O 1
ATOM 848 N N . ILE A 1 106 ? 11.677 7.795 -7.483 1.00 94.19 106 ILE A N 1
ATOM 849 C CA . ILE A 1 106 ? 10.774 7.466 -6.381 1.00 94.19 106 ILE A CA 1
ATOM 850 C C . ILE A 1 106 ? 11.026 8.389 -5.189 1.00 94.19 106 ILE A C 1
ATOM 852 O O . ILE A 1 106 ? 12.139 8.866 -4.973 1.00 94.19 106 ILE A O 1
ATOM 856 N N . GLN A 1 107 ? 9.969 8.637 -4.419 1.00 93.06 107 GLN A N 1
ATOM 857 C CA . GLN A 1 107 ? 9.990 9.487 -3.231 1.00 93.06 107 GLN A CA 1
ATOM 858 C C . GLN A 1 107 ? 10.030 8.607 -1.982 1.00 93.06 107 GLN A C 1
ATOM 860 O O . GLN A 1 107 ? 8.993 8.320 -1.376 1.00 93.06 107 GLN A O 1
ATOM 865 N N . GLN A 1 108 ? 11.232 8.138 -1.649 1.00 93.62 108 GLN A N 1
ATOM 866 C CA . GLN A 1 108 ? 11.454 7.156 -0.599 1.00 93.62 108 GLN A CA 1
ATOM 867 C C . GLN A 1 108 ? 11.184 7.749 0.788 1.00 93.62 108 GLN A C 1
ATOM 869 O O . GLN A 1 108 ? 11.540 8.893 1.093 1.00 93.62 108 GLN A O 1
ATOM 874 N N . ARG A 1 109 ? 10.512 6.959 1.627 1.00 92.69 109 ARG A N 1
ATOM 875 C CA . ARG A 1 109 ? 10.137 7.308 2.992 1.00 92.69 109 ARG A CA 1
ATOM 876 C C . ARG A 1 109 ? 11.029 6.589 3.984 1.00 92.69 109 ARG A C 1
ATOM 878 O O . ARG A 1 109 ? 11.170 5.366 3.955 1.00 92.69 109 ARG A O 1
ATOM 885 N N . GLN A 1 110 ? 11.597 7.392 4.872 1.00 89.75 110 GLN A N 1
ATOM 886 C CA . GLN A 1 110 ? 12.431 6.950 5.971 1.00 89.75 110 GLN A CA 1
ATOM 887 C C . GLN A 1 110 ? 11.807 7.340 7.306 1.00 89.75 110 GLN A C 1
ATOM 889 O O . GLN A 1 110 ? 11.023 8.289 7.403 1.00 89.75 110 GLN A O 1
ATOM 894 N N . THR A 1 111 ? 12.157 6.580 8.327 1.00 83.81 111 THR A N 1
ATOM 895 C CA . THR A 1 111 ? 11.944 6.902 9.731 1.00 83.81 111 THR A CA 1
ATOM 896 C C . THR A 1 111 ? 12.955 7.967 10.192 1.00 83.81 111 THR A C 1
ATOM 898 O O . THR A 1 111 ? 13.935 8.237 9.490 1.00 83.81 111 THR A O 1
ATOM 901 N N . PRO A 1 112 ? 12.754 8.602 11.364 1.00 82.94 112 PRO A N 1
ATOM 902 C CA . PRO A 1 112 ? 13.686 9.608 11.886 1.00 82.94 112 PRO A CA 1
ATOM 903 C C . PRO A 1 112 ? 15.126 9.106 12.081 1.00 82.94 112 PRO A C 1
ATOM 905 O O . PRO A 1 112 ? 16.068 9.884 11.977 1.00 82.94 112 PRO A O 1
ATOM 908 N N . ASP A 1 113 ? 15.309 7.808 12.321 1.00 86.62 113 ASP A N 1
ATOM 909 C CA . ASP A 1 113 ? 16.602 7.120 12.416 1.00 86.62 113 ASP A CA 1
ATOM 910 C C . ASP A 1 113 ? 17.165 6.684 11.048 1.00 86.62 113 ASP A C 1
ATOM 912 O O . ASP A 1 113 ? 18.099 5.890 10.983 1.00 86.62 113 ASP A O 1
ATOM 916 N N . SER A 1 114 ? 16.637 7.229 9.944 1.00 86.81 114 SER A N 1
ATOM 917 C CA . SER A 1 114 ? 17.080 6.962 8.564 1.00 86.81 114 SER A CA 1
ATOM 918 C C . SER A 1 114 ? 16.893 5.515 8.089 1.00 86.81 114 SER A C 1
ATOM 920 O O . SER A 1 114 ? 17.462 5.118 7.071 1.00 86.81 114 SER A O 1
ATOM 922 N N . GLN A 1 115 ? 16.074 4.717 8.779 1.00 91.00 115 GLN A N 1
ATOM 923 C CA . GLN A 1 115 ? 15.659 3.408 8.280 1.00 91.00 115 GLN A CA 1
ATOM 924 C C . GLN A 1 115 ? 14.523 3.562 7.277 1.00 91.00 115 GLN A C 1
ATOM 926 O O . GLN A 1 115 ? 13.767 4.530 7.298 1.00 91.00 115 GLN A O 1
ATOM 931 N N . LEU A 1 116 ? 14.379 2.598 6.375 1.00 91.38 116 LEU A N 1
ATOM 932 C CA . LEU A 1 116 ? 13.246 2.593 5.461 1.00 91.38 116 LEU A CA 1
ATOM 933 C C . LEU A 1 116 ? 11.958 2.341 6.223 1.00 91.38 116 LEU A C 1
ATOM 935 O O . LEU A 1 116 ? 11.903 1.468 7.087 1.00 91.38 116 LEU A O 1
ATOM 939 N N . TRP A 1 117 ? 10.914 3.080 5.859 1.00 92.44 117 TRP A N 1
ATOM 940 C CA . TRP A 1 117 ? 9.604 2.858 6.443 1.00 92.44 117 TRP A CA 1
ATOM 941 C C . TRP A 1 117 ? 9.141 1.414 6.208 1.00 92.44 117 TRP A C 1
ATOM 943 O O . TRP A 1 117 ? 9.301 0.870 5.113 1.00 92.44 117 TRP A O 1
ATOM 953 N N . GLN A 1 118 ? 8.530 0.819 7.232 1.00 92.44 118 GLN A N 1
ATOM 954 C CA . GLN A 1 118 ? 7.910 -0.501 7.173 1.00 92.44 118 GLN A CA 1
ATOM 955 C C . GLN A 1 118 ? 6.486 -0.453 7.742 1.00 92.44 118 GLN A C 1
ATOM 957 O O . GLN A 1 118 ? 6.230 0.332 8.661 1.00 92.44 118 GLN A O 1
ATOM 962 N N . PRO A 1 119 ? 5.567 -1.311 7.255 1.00 93.19 119 PRO A N 1
ATOM 963 C CA . PRO A 1 119 ? 4.227 -1.409 7.815 1.00 93.19 119 PRO A CA 1
ATOM 964 C C . PRO A 1 119 ? 4.253 -1.761 9.301 1.00 93.19 119 PRO A C 1
ATOM 966 O O . PRO A 1 119 ? 4.943 -2.689 9.727 1.00 93.19 119 PRO A O 1
ATOM 969 N N . THR A 1 120 ? 3.444 -1.059 10.087 1.00 93.50 120 THR A N 1
ATOM 970 C CA . THR A 1 120 ? 3.241 -1.361 11.506 1.00 93.50 120 THR A CA 1
ATOM 971 C C . THR A 1 120 ? 2.042 -2.289 11.649 1.00 93.50 120 THR A C 1
ATOM 973 O O . THR A 1 120 ? 0.931 -1.927 11.274 1.00 93.50 120 THR A O 1
ATOM 976 N N . ARG A 1 121 ? 2.244 -3.492 12.199 1.00 91.00 121 ARG A N 1
ATOM 977 C CA . ARG A 1 121 ? 1.133 -4.408 12.510 1.00 91.00 121 ARG A CA 1
ATOM 978 C C . ARG A 1 121 ? 0.206 -3.795 13.558 1.00 91.00 121 ARG A C 1
ATOM 980 O O . ARG A 1 121 ? 0.681 -3.122 14.467 1.00 91.00 121 ARG A O 1
ATOM 987 N N . ASN A 1 122 ? -1.093 -4.073 13.440 1.00 86.12 122 ASN A N 1
ATOM 988 C CA . ASN A 1 122 ? -2.139 -3.573 14.347 1.00 86.12 122 ASN A CA 1
ATOM 989 C C . ASN A 1 122 ? -2.201 -2.035 14.403 1.00 86.12 122 ASN A C 1
ATOM 991 O O . ASN A 1 122 ? -2.488 -1.445 15.443 1.00 86.12 122 ASN A O 1
ATOM 995 N N . ALA A 1 123 ? -1.887 -1.378 13.284 1.00 93.12 123 ALA A N 1
ATOM 996 C CA . ALA A 1 123 ? -2.046 0.060 13.158 1.00 93.12 123 ALA A CA 1
ATOM 997 C C . ALA A 1 123 ? -3.526 0.471 13.135 1.00 93.12 123 ALA A C 1
ATOM 999 O O . ALA A 1 123 ? -4.411 -0.285 12.720 1.00 93.12 123 ALA A O 1
ATOM 1000 N N . ASP A 1 124 ? -3.780 1.729 13.491 1.00 91.25 124 ASP A N 1
ATOM 1001 C CA . ASP A 1 124 ? -5.117 2.317 13.428 1.00 91.25 124 ASP A CA 1
ATOM 1002 C C . ASP A 1 124 ? -5.609 2.543 11.984 1.00 91.25 124 ASP A C 1
ATOM 1004 O O . ASP A 1 124 ? -6.802 2.768 11.776 1.00 91.25 124 ASP A O 1
ATOM 1008 N N . ILE A 1 125 ? -4.722 2.432 10.989 1.00 94.44 125 ILE A N 1
ATOM 1009 C CA . ILE A 1 125 ? -5.037 2.445 9.557 1.00 94.44 125 ILE A CA 1
ATOM 1010 C C . ILE A 1 125 ? -4.527 1.156 8.902 1.00 94.44 125 ILE A C 1
ATOM 1012 O O . ILE A 1 125 ? -3.361 0.797 9.055 1.00 94.44 125 ILE A O 1
ATOM 1016 N N . LEU A 1 126 ? -5.380 0.488 8.121 1.00 96.06 126 LEU A N 1
ATOM 1017 C CA . LEU A 1 126 ? -5.045 -0.707 7.346 1.00 96.06 126 LEU A CA 1
ATOM 1018 C C . LEU A 1 126 ? -5.281 -0.430 5.862 1.00 96.06 126 LEU A C 1
ATOM 1020 O O . LEU A 1 126 ? -6.383 -0.064 5.470 1.00 96.06 126 LEU A O 1
ATOM 1024 N N . VAL A 1 127 ? -4.263 -0.641 5.032 1.00 95.94 127 VAL A N 1
ATOM 1025 C CA . VAL A 1 127 ? -4.378 -0.580 3.570 1.00 95.94 127 VAL A CA 1
ATOM 1026 C C . VAL A 1 127 ? -4.478 -1.994 3.006 1.00 95.94 127 VAL A C 1
ATOM 1028 O O . VAL A 1 127 ? -3.600 -2.824 3.244 1.00 95.94 127 VAL A O 1
ATOM 1031 N N . LEU A 1 128 ? -5.528 -2.253 2.235 1.00 95.69 128 LEU A N 1
ATOM 1032 C CA . LEU A 1 128 ? -5.678 -3.414 1.364 1.00 95.69 128 LEU A CA 1
ATOM 1033 C C . LEU A 1 128 ? -5.362 -2.976 -0.070 1.00 95.69 128 LEU A C 1
ATOM 1035 O O . LEU A 1 128 ? -5.931 -1.982 -0.517 1.00 95.69 128 LEU A O 1
ATOM 1039 N N . GLY A 1 129 ? -4.488 -3.685 -0.783 1.00 93.69 129 GLY A N 1
ATOM 1040 C CA . GLY A 1 129 ? -4.114 -3.302 -2.148 1.00 93.69 129 GLY A CA 1
ATOM 1041 C C . GLY A 1 129 ? -3.529 -4.417 -3.009 1.00 93.69 129 GLY A C 1
ATOM 1042 O O . GLY A 1 129 ? -3.264 -5.519 -2.542 1.00 93.69 129 GLY A O 1
ATOM 1043 N N . ASP A 1 130 ? -3.302 -4.153 -4.286 1.00 90.94 130 ASP A N 1
ATOM 1044 C CA . ASP A 1 130 ? -2.688 -5.130 -5.191 1.00 90.94 130 ASP A CA 1
ATOM 1045 C C . ASP A 1 130 ? -1.228 -4.754 -5.518 1.00 90.94 130 ASP A C 1
ATOM 1047 O O . ASP A 1 130 ? -0.550 -4.077 -4.737 1.00 90.94 130 ASP A O 1
ATOM 1051 N N . SER A 1 131 ? -0.730 -5.187 -6.678 1.00 90.00 131 SER A N 1
ATOM 1052 C CA . SER A 1 131 ? 0.592 -4.811 -7.187 1.00 90.00 131 SER A CA 1
ATOM 1053 C C . SER A 1 131 ? 0.813 -3.295 -7.293 1.00 90.00 131 SER A C 1
ATOM 1055 O O . SER A 1 131 ? 1.945 -2.840 -7.131 1.00 90.00 131 SER A O 1
ATOM 1057 N N . PHE A 1 132 ? -0.227 -2.483 -7.523 1.00 89.44 132 PHE A N 1
ATOM 1058 C CA . PHE A 1 132 ? -0.116 -1.017 -7.536 1.00 89.44 132 PHE A CA 1
ATOM 1059 C C . PHE A 1 132 ? 0.242 -0.463 -6.152 1.00 89.44 132 PHE A C 1
ATOM 1061 O O . PHE A 1 132 ? 1.034 0.474 -6.046 1.00 89.44 132 PHE A O 1
ATOM 1068 N N . SER A 1 133 ? -0.247 -1.104 -5.091 1.00 90.88 133 SER A N 1
ATOM 1069 C CA . SER A 1 133 ? 0.110 -0.831 -3.694 1.00 90.88 133 SER A CA 1
ATOM 1070 C C . SER A 1 133 ? 1.422 -1.487 -3.241 1.00 90.88 133 SER A C 1
ATOM 1072 O O . SER A 1 133 ? 1.730 -1.473 -2.047 1.00 90.88 133 SER A O 1
ATOM 1074 N N . ASN A 1 134 ? 2.203 -2.049 -4.167 1.00 90.44 134 ASN A N 1
ATOM 1075 C CA . ASN A 1 134 ? 3.429 -2.794 -3.869 1.00 90.44 134 ASN A CA 1
ATOM 1076 C C . ASN A 1 134 ? 4.625 -2.434 -4.769 1.00 90.44 134 ASN A C 1
ATOM 1078 O O . ASN A 1 134 ? 5.768 -2.643 -4.358 1.00 90.44 134 ASN A O 1
ATOM 1082 N N . ILE A 1 135 ? 4.386 -1.872 -5.961 1.00 89.88 135 ILE A N 1
ATOM 1083 C CA . ILE A 1 135 ? 5.393 -1.673 -7.019 1.00 89.88 135 ILE A CA 1
ATOM 1084 C C . ILE A 1 135 ? 6.674 -0.961 -6.547 1.00 89.88 135 ILE A C 1
ATOM 1086 O O . ILE A 1 135 ? 7.755 -1.276 -7.039 1.00 89.88 135 ILE A O 1
ATOM 1090 N N . TYR A 1 136 ? 6.580 -0.065 -5.558 1.00 92.62 136 TYR A N 1
ATOM 1091 C CA . TYR A 1 136 ? 7.718 0.676 -4.994 1.00 92.62 136 TYR A CA 1
ATOM 1092 C C . TYR A 1 136 ? 7.958 0.403 -3.504 1.00 92.62 136 TYR A C 1
ATOM 1094 O O . TYR A 1 136 ? 8.453 1.281 -2.796 1.00 92.62 136 TYR A O 1
ATOM 1102 N N . SER A 1 137 ? 7.570 -0.764 -2.987 1.00 89.25 137 SER A N 1
ATOM 1103 C CA . SER A 1 137 ? 7.505 -0.979 -1.536 1.00 89.25 137 SER A CA 1
ATOM 1104 C C . SER A 1 137 ? 8.553 -1.916 -0.952 1.00 89.25 137 SER A C 1
ATOM 1106 O O . SER A 1 137 ? 9.116 -1.577 0.084 1.00 89.25 137 SER A O 1
ATOM 1108 N N . TYR A 1 138 ? 8.837 -3.065 -1.570 1.00 83.19 138 TYR A N 1
ATOM 1109 C CA . TYR A 1 138 ? 9.616 -4.142 -0.931 1.00 83.19 138 TYR A CA 1
ATOM 1110 C C . TYR A 1 138 ? 10.992 -4.423 -1.564 1.00 83.19 138 TYR A C 1
ATOM 1112 O O . TYR A 1 138 ? 11.593 -5.457 -1.292 1.00 83.19 138 TYR A O 1
ATOM 1120 N N . GLY A 1 139 ? 11.512 -3.523 -2.402 1.00 76.56 139 GLY A N 1
ATOM 1121 C CA . GLY A 1 139 ? 12.894 -3.614 -2.903 1.00 76.56 139 GLY A CA 1
ATOM 1122 C C . GLY A 1 139 ? 13.027 -4.455 -4.163 1.00 76.56 139 GLY A C 1
ATOM 1123 O O . GLY A 1 139 ? 14.117 -4.917 -4.489 1.00 76.56 139 GLY A O 1
ATOM 1124 N N . GLY A 1 140 ? 11.909 -4.659 -4.862 1.00 78.62 140 GLY A N 1
ATOM 1125 C CA . GLY A 1 140 ? 11.868 -5.320 -6.157 1.00 78.62 140 GLY A CA 1
ATOM 1126 C C . GLY A 1 140 ? 12.392 -4.433 -7.287 1.00 78.62 140 GLY A C 1
ATOM 1127 O O . GLY A 1 140 ? 13.192 -3.518 -7.094 1.00 78.62 140 GLY A O 1
ATOM 1128 N N . ALA A 1 141 ? 11.886 -4.697 -8.491 1.00 85.88 141 ALA A N 1
ATOM 1129 C CA . ALA A 1 141 ? 12.323 -4.066 -9.733 1.00 85.88 141 ALA A CA 1
ATOM 1130 C C . ALA A 1 141 ? 12.397 -2.528 -9.675 1.00 85.88 141 ALA A C 1
ATOM 1132 O O . ALA A 1 141 ? 13.300 -1.934 -10.263 1.00 85.88 141 ALA A O 1
ATOM 1133 N N . TRP A 1 142 ? 11.477 -1.891 -8.954 1.00 92.44 142 TRP A N 1
ATOM 1134 C CA . TRP A 1 142 ? 11.319 -0.442 -8.961 1.00 92.44 142 TRP A CA 1
ATOM 1135 C C . TRP A 1 142 ? 11.622 0.242 -7.621 1.00 92.44 142 TRP A C 1
ATOM 1137 O O . TRP A 1 142 ? 11.248 1.393 -7.406 1.00 92.44 142 TRP A O 1
ATOM 1147 N N . GLY A 1 143 ? 12.352 -0.436 -6.734 1.00 92.12 143 GLY A N 1
ATOM 1148 C CA . GLY A 1 143 ? 12.802 0.125 -5.463 1.00 92.12 143 GLY A CA 1
ATOM 1149 C C . GLY A 1 143 ? 11.863 -0.161 -4.292 1.00 92.12 143 GLY A C 1
ATOM 1150 O O . GLY A 1 143 ? 11.105 -1.133 -4.293 1.00 92.12 143 GLY A O 1
ATOM 1151 N N . GLN A 1 144 ? 11.983 0.646 -3.236 1.00 94.88 144 GLN A N 1
ATOM 1152 C CA . GLN A 1 144 ? 11.363 0.371 -1.939 1.00 94.88 144 GLN A CA 1
ATOM 1153 C C . GLN A 1 144 ? 10.950 1.615 -1.170 1.00 94.88 144 GLN A C 1
ATOM 1155 O O . GLN A 1 144 ? 11.528 2.690 -1.338 1.00 94.88 144 GLN A O 1
ATOM 1160 N N . ALA A 1 145 ? 9.996 1.406 -0.265 1.00 94.25 145 ALA A N 1
ATOM 1161 C CA . ALA A 1 145 ? 9.458 2.380 0.665 1.00 94.25 145 ALA A CA 1
ATOM 1162 C C . ALA A 1 145 ? 8.951 3.696 0.034 1.00 94.25 145 ALA A C 1
ATOM 1164 O O . ALA A 1 145 ? 9.189 4.769 0.584 1.00 94.25 145 ALA A O 1
ATOM 1165 N N . ALA A 1 146 ? 8.265 3.656 -1.112 1.00 94.00 146 ALA A N 1
ATOM 1166 C CA . ALA A 1 146 ? 7.829 4.879 -1.800 1.00 94.00 146 ALA A CA 1
ATOM 1167 C C . ALA A 1 146 ? 6.374 4.887 -2.305 1.00 94.00 146 ALA A C 1
ATOM 1169 O O . ALA A 1 146 ? 5.960 5.882 -2.907 1.00 94.00 146 ALA A O 1
ATOM 1170 N N . VAL A 1 147 ? 5.589 3.833 -2.067 1.00 92.12 147 VAL A N 1
ATOM 1171 C CA . VAL A 1 147 ? 4.214 3.711 -2.581 1.00 92.12 147 VAL A CA 1
ATOM 1172 C C . VAL A 1 147 ? 3.176 4.336 -1.641 1.00 92.12 147 VAL A C 1
ATOM 1174 O O . VAL A 1 147 ? 3.502 5.004 -0.661 1.00 92.12 147 VAL A O 1
ATOM 1177 N N . PHE A 1 148 ? 1.897 4.194 -1.991 1.00 92.12 148 PHE A N 1
ATOM 1178 C CA . PHE A 1 148 ? 0.763 4.794 -1.297 1.00 92.12 148 PHE A CA 1
ATOM 1179 C C . PHE A 1 148 ? 0.783 4.614 0.230 1.00 92.12 148 PHE A C 1
ATOM 1181 O O . PHE A 1 148 ? 0.623 5.605 0.940 1.00 92.12 148 PHE A O 1
ATOM 1188 N N . ALA A 1 149 ? 1.016 3.402 0.747 1.00 94.38 149 ALA A N 1
ATOM 1189 C CA . ALA A 1 149 ? 1.004 3.147 2.192 1.00 94.38 149 ALA A CA 1
ATOM 1190 C C . ALA A 1 149 ? 2.113 3.918 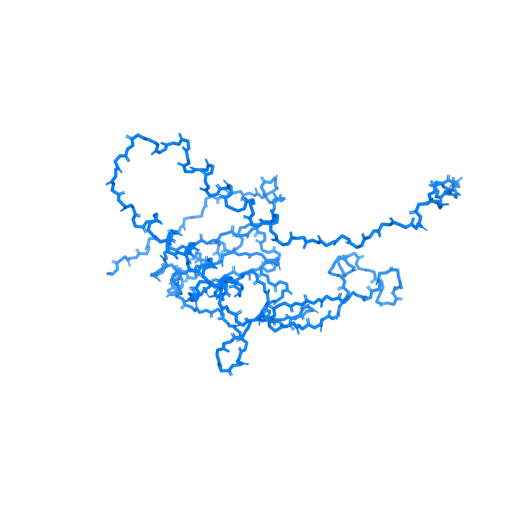2.932 1.00 94.38 149 ALA A C 1
ATOM 1192 O O . ALA A 1 149 ? 1.881 4.466 4.008 1.00 94.38 149 ALA A O 1
ATOM 1193 N N . GLU A 1 150 ? 3.293 4.034 2.324 1.00 94.00 150 GLU A N 1
ATOM 1194 C CA . GLU A 1 150 ? 4.423 4.790 2.856 1.00 94.00 150 GLU A CA 1
ATOM 1195 C C . GLU A 1 150 ? 4.126 6.289 2.889 1.00 94.00 150 GLU A C 1
ATOM 1197 O O . GLU A 1 150 ? 4.378 6.961 3.892 1.00 94.00 150 GLU A O 1
ATOM 1202 N N . GLN A 1 151 ? 3.542 6.823 1.810 1.00 91.06 151 GLN A N 1
ATOM 1203 C CA . GLN A 1 151 ? 3.096 8.218 1.771 1.00 91.06 151 GLN A CA 1
ATOM 1204 C C . GLN A 1 151 ? 2.009 8.472 2.826 1.00 91.06 151 GLN A C 1
ATOM 1206 O O . GLN A 1 151 ? 2.042 9.487 3.527 1.00 91.06 151 GLN A O 1
ATOM 1211 N N . LEU A 1 152 ? 1.069 7.536 2.966 1.00 92.56 152 LEU A N 1
ATOM 1212 C CA . LEU A 1 152 ? -0.040 7.616 3.907 1.00 92.56 152 LEU A CA 1
ATOM 1213 C C . LEU A 1 152 ? 0.410 7.538 5.362 1.00 92.56 152 LEU A C 1
ATOM 1215 O O . LEU A 1 152 ? -0.216 8.165 6.200 1.00 92.56 152 LEU A O 1
ATOM 1219 N N . ALA A 1 153 ? 1.476 6.817 5.691 1.00 91.75 153 ALA A N 1
ATOM 1220 C CA . ALA A 1 153 ? 2.042 6.877 7.035 1.00 91.75 153 ALA A CA 1
ATOM 1221 C C . ALA A 1 153 ? 2.794 8.196 7.254 1.00 91.75 153 ALA A C 1
ATOM 1223 O O . ALA A 1 153 ? 2.706 8.837 8.307 1.00 91.75 153 ALA A O 1
ATOM 1224 N N . TYR A 1 154 ? 3.510 8.632 6.217 1.00 89.19 154 TYR A N 1
ATOM 1225 C CA . TYR A 1 154 ? 4.366 9.799 6.273 1.00 89.19 154 TYR A CA 1
ATOM 1226 C C . TYR A 1 154 ? 3.591 11.096 6.499 1.00 89.19 154 TYR A C 1
ATOM 1228 O O . TYR A 1 154 ? 3.926 11.829 7.424 1.00 89.19 154 TYR A O 1
ATOM 1236 N N . TYR A 1 155 ? 2.573 11.424 5.702 1.00 88.31 155 TYR A N 1
ATOM 1237 C CA . TYR A 1 155 ? 1.899 12.723 5.823 1.00 88.31 155 TYR A CA 1
ATOM 1238 C C . TYR A 1 155 ? 1.220 12.912 7.193 1.00 88.31 155 TYR A C 1
ATOM 1240 O O . TYR A 1 155 ? 1.648 13.794 7.938 1.00 88.31 155 TYR A O 1
ATOM 1248 N N . PRO A 1 156 ? 0.273 12.065 7.620 1.00 88.31 156 PRO A N 1
ATOM 1249 C CA . PRO A 1 156 ? -0.408 12.225 8.895 1.00 88.31 156 PRO A CA 1
ATOM 1250 C C . PRO A 1 156 ? 0.412 11.813 10.133 1.00 88.31 156 PRO A C 1
ATOM 1252 O O . PRO A 1 156 ? -0.076 12.024 11.238 1.00 88.31 156 PRO A O 1
ATOM 1255 N N . GLN A 1 157 ? 1.622 11.246 9.987 1.00 86.81 157 GLN A N 1
ATOM 1256 C CA . GLN A 1 157 ? 2.402 10.652 11.098 1.00 86.81 157 GLN A CA 1
ATOM 1257 C C . GLN A 1 157 ? 1.603 9.614 11.879 1.00 86.81 157 GLN A C 1
ATOM 1259 O O . GLN A 1 157 ? 1.548 9.637 13.109 1.00 86.81 157 GLN A O 1
ATOM 1264 N N . ARG A 1 158 ? 0.944 8.717 11.153 1.00 89.50 158 ARG A N 1
ATOM 1265 C CA . ARG A 1 158 ? 0.207 7.617 11.765 1.00 89.50 158 ARG A CA 1
ATOM 1266 C C . ARG A 1 158 ? 0.821 6.296 11.341 1.00 89.50 158 ARG A C 1
ATOM 1268 O O . ARG A 1 158 ? 1.298 6.199 10.207 1.00 89.50 158 ARG A O 1
ATOM 1275 N N . PRO A 1 159 ? 0.836 5.294 12.232 1.00 91.94 159 PRO A N 1
ATOM 1276 C CA . PRO A 1 159 ? 1.184 3.950 11.819 1.00 91.94 159 PRO A CA 1
ATOM 1277 C C . PRO A 1 159 ? 0.193 3.502 10.740 1.00 91.94 159 PRO A C 1
ATOM 1279 O O . PRO A 1 159 ? -0.997 3.803 10.801 1.00 91.94 159 PRO A O 1
ATOM 1282 N N . VAL A 1 160 ? 0.696 2.799 9.733 1.00 94.62 160 VAL A N 1
ATOM 1283 C CA . VAL A 1 160 ? -0.132 2.196 8.688 1.00 94.62 160 VAL A CA 1
ATOM 1284 C C . VAL A 1 160 ? 0.281 0.745 8.571 1.00 94.62 160 VAL A C 1
ATOM 1286 O O . VAL A 1 160 ? 1.468 0.432 8.452 1.00 94.62 160 VAL A O 1
ATOM 1289 N N . ASP A 1 161 ? -0.707 -0.133 8.598 1.00 95.56 161 ASP A N 1
ATOM 1290 C CA . ASP A 1 161 ? -0.540 -1.534 8.271 1.00 95.56 161 ASP A CA 1
ATOM 1291 C C . ASP A 1 161 ? -0.918 -1.772 6.803 1.00 95.56 161 ASP A C 1
ATOM 1293 O O . ASP A 1 161 ? -1.715 -1.033 6.222 1.00 95.56 161 ASP A O 1
ATOM 1297 N N . ARG A 1 162 ? -0.364 -2.817 6.182 1.00 94.69 162 ARG A N 1
ATOM 1298 C CA . ARG A 1 162 ? -0.620 -3.134 4.765 1.00 94.69 162 ARG A CA 1
ATOM 1299 C C . ARG A 1 162 ? -0.828 -4.625 4.520 1.00 94.69 162 ARG A C 1
ATOM 1301 O O . ARG A 1 162 ? -0.028 -5.453 4.971 1.00 94.69 162 ARG A O 1
ATOM 1308 N N . ILE A 1 163 ? -1.882 -4.969 3.787 1.00 94.44 163 ILE A N 1
ATOM 1309 C CA . ILE A 1 163 ? -2.061 -6.243 3.081 1.00 94.44 163 ILE A CA 1
ATOM 1310 C C . ILE A 1 163 ? -2.059 -5.903 1.600 1.00 94.44 163 ILE A C 1
ATOM 1312 O O . ILE A 1 163 ? -3.035 -5.355 1.098 1.00 94.44 163 ILE A O 1
ATOM 1316 N N . ALA A 1 164 ? -0.969 -6.214 0.908 1.00 92.44 164 ALA A N 1
ATOM 1317 C CA . ALA A 1 164 ? -0.910 -6.037 -0.531 1.00 92.44 164 ALA A CA 1
ATOM 1318 C C . ALA A 1 164 ? -0.406 -7.307 -1.209 1.00 92.44 164 ALA A C 1
ATOM 1320 O O . ALA A 1 164 ? 0.623 -7.851 -0.800 1.00 92.44 164 ALA A O 1
ATOM 1321 N N . ILE A 1 165 ? -1.161 -7.793 -2.195 1.00 92.31 165 ILE A N 1
ATOM 1322 C CA . ILE A 1 165 ? -0.910 -9.067 -2.877 1.00 92.31 165 ILE A CA 1
ATOM 1323 C C . ILE A 1 165 ? -0.796 -8.800 -4.374 1.00 92.31 165 ILE A C 1
ATOM 1325 O O . ILE A 1 165 ? -1.760 -8.385 -5.019 1.00 92.31 165 ILE A O 1
ATOM 1329 N N . ASP A 1 166 ? 0.382 -9.060 -4.935 1.00 89.50 166 ASP A N 1
ATOM 1330 C CA . ASP A 1 166 ? 0.626 -8.888 -6.365 1.00 89.50 166 ASP A CA 1
ATOM 1331 C C . ASP A 1 166 ? -0.250 -9.859 -7.164 1.00 89.50 166 ASP A C 1
ATOM 1333 O O . ASP A 1 166 ? -0.308 -11.052 -6.869 1.00 89.50 166 ASP A O 1
ATOM 1337 N N . GLY A 1 167 ? -0.981 -9.338 -8.153 1.00 85.06 167 GLY A N 1
ATOM 1338 C CA . GLY A 1 167 ? -1.977 -10.119 -8.894 1.00 85.06 167 GLY A CA 1
ATOM 1339 C C . GLY A 1 167 ? -3.216 -10.518 -8.079 1.00 85.06 167 GLY A C 1
ATOM 1340 O O . GLY A 1 167 ? -4.081 -11.204 -8.611 1.00 85.06 167 GLY A O 1
ATOM 1341 N N . GLY A 1 168 ? -3.338 -10.067 -6.825 1.00 79.94 168 GLY A N 1
ATOM 1342 C CA . GLY A 1 168 ? -4.443 -10.409 -5.924 1.00 79.94 168 GLY A CA 1
ATOM 1343 C C . GLY A 1 168 ? -5.787 -9.750 -6.256 1.00 79.94 168 GLY A C 1
ATOM 1344 O O . GLY A 1 168 ? -6.797 -10.053 -5.619 1.00 79.94 168 GLY A O 1
ATOM 1345 N N . ALA A 1 169 ? -5.804 -8.867 -7.256 1.00 83.06 169 ALA A N 1
ATOM 1346 C CA . ALA A 1 169 ? -6.995 -8.161 -7.711 1.00 83.06 169 ALA A CA 1
ATOM 1347 C C . ALA A 1 169 ? -7.753 -7.467 -6.565 1.00 83.06 169 ALA A C 1
ATOM 1349 O O . ALA A 1 169 ? -7.164 -7.110 -5.542 1.00 83.06 169 ALA A O 1
ATOM 1350 N N . ALA A 1 170 ? -9.060 -7.257 -6.726 1.00 84.06 170 ALA A N 1
ATOM 1351 C CA . ALA A 1 170 ? -9.871 -6.739 -5.640 1.00 84.06 170 ALA A CA 1
ATOM 1352 C C . ALA A 1 170 ? -9.959 -7.778 -4.494 1.00 84.06 170 ALA A C 1
ATOM 1354 O O . ALA A 1 170 ? -9.867 -7.440 -3.313 1.00 84.06 170 ALA A O 1
ATOM 1355 N N . ASN A 1 171 ? -10.109 -9.065 -4.788 1.00 88.75 171 ASN A N 1
ATOM 1356 C CA . ASN A 1 171 ? -10.607 -10.024 -3.798 1.00 88.75 171 ASN A CA 1
ATOM 1357 C C . ASN A 1 171 ? -9.574 -10.584 -2.808 1.00 88.75 171 ASN A C 1
ATOM 1359 O O . ASN A 1 171 ? 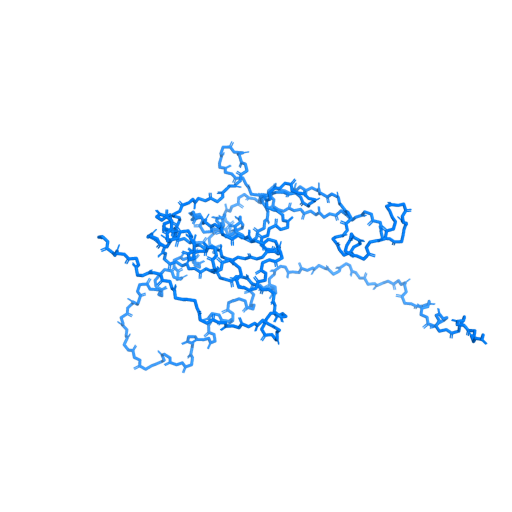-9.899 -10.739 -1.626 1.00 88.75 171 ASN A O 1
ATOM 1363 N N . GLU A 1 172 ? -8.352 -10.891 -3.244 1.00 92.00 172 GLU A N 1
ATOM 1364 C CA . GLU A 1 172 ? -7.430 -11.718 -2.450 1.00 92.00 172 GLU A CA 1
ATOM 1365 C C . GLU A 1 172 ? -6.990 -11.049 -1.148 1.00 92.00 172 GLU A C 1
ATOM 1367 O O . GLU A 1 172 ? -6.820 -11.712 -0.128 1.00 92.00 172 GLU A O 1
ATOM 1372 N N . THR A 1 173 ? -6.861 -9.725 -1.134 1.00 93.50 173 THR A N 1
ATOM 1373 C CA . THR A 1 173 ? -6.466 -8.971 0.068 1.00 93.50 173 THR A CA 1
ATOM 1374 C C . THR A 1 173 ? -7.500 -9.063 1.182 1.00 93.50 173 THR A C 1
ATOM 1376 O O . THR A 1 173 ? -7.149 -9.171 2.357 1.00 93.50 173 THR A O 1
ATOM 1379 N N . ARG A 1 174 ? -8.786 -9.071 0.817 1.00 93.31 174 ARG A N 1
ATOM 1380 C CA . ARG A 1 174 ? -9.909 -9.228 1.745 1.00 93.31 174 ARG A CA 1
ATOM 1381 C C . ARG A 1 174 ? -9.986 -10.663 2.273 1.00 93.31 174 ARG A C 1
ATOM 1383 O O . ARG A 1 174 ? -10.252 -10.872 3.456 1.00 93.31 174 ARG A O 1
ATOM 1390 N N . LEU A 1 175 ? -9.707 -11.653 1.421 1.00 93.88 175 LEU A N 1
ATOM 1391 C CA . LEU A 1 175 ? -9.606 -13.058 1.830 1.00 93.88 175 LEU A CA 1
ATOM 1392 C C . LEU A 1 175 ? -8.411 -13.296 2.757 1.00 93.88 175 LEU A C 1
ATOM 1394 O O . LEU A 1 175 ? -8.540 -14.025 3.741 1.00 93.88 175 LEU A O 1
ATOM 1398 N N . GLU A 1 176 ? -7.274 -12.659 2.488 1.00 94.62 176 GLU A N 1
ATOM 1399 C CA . GLU A 1 176 ? -6.102 -12.718 3.357 1.00 94.62 176 GLU A CA 1
ATOM 1400 C C . GLU A 1 176 ? -6.362 -12.040 4.702 1.00 94.62 176 GLU A C 1
ATOM 1402 O O . GLU A 1 176 ? -5.998 -12.594 5.736 1.00 94.62 176 GLU A O 1
ATOM 1407 N N . LEU A 1 177 ? -7.066 -10.905 4.720 1.00 94.25 177 LEU A N 1
ATOM 1408 C CA . LEU A 1 177 ? -7.524 -10.285 5.964 1.00 94.25 177 LEU A CA 1
ATOM 1409 C C . LEU A 1 177 ? -8.399 -11.250 6.775 1.00 94.25 177 LEU A C 1
ATOM 1411 O O . LEU A 1 177 ? -8.144 -11.488 7.954 1.00 94.25 177 LEU A O 1
ATOM 1415 N N . ARG A 1 178 ? -9.396 -11.874 6.138 1.00 94.25 178 ARG A N 1
ATOM 1416 C CA . ARG A 1 178 ? -10.234 -12.891 6.790 1.00 94.25 178 ARG A CA 1
ATOM 1417 C C . ARG A 1 178 ? -9.395 -14.047 7.336 1.00 94.25 178 ARG A C 1
ATOM 1419 O O . ARG A 1 178 ? -9.606 -14.485 8.466 1.00 94.25 178 ARG A O 1
ATOM 1426 N N . ARG A 1 179 ? -8.447 -14.551 6.541 1.00 94.50 179 ARG A N 1
ATOM 1427 C CA . ARG A 1 179 ? -7.541 -15.637 6.934 1.00 94.50 179 ARG A CA 1
ATOM 1428 C C . ARG A 1 179 ? -6.688 -15.236 8.136 1.00 94.50 179 ARG A C 1
ATOM 1430 O O . ARG A 1 179 ? -6.541 -16.046 9.048 1.00 94.50 179 ARG A O 1
ATOM 1437 N N . SER A 1 180 ? -6.174 -14.007 8.173 1.00 92.50 180 SER A N 1
ATOM 1438 C CA . SER A 1 180 ? -5.364 -13.524 9.292 1.00 92.50 180 SER A CA 1
ATOM 1439 C C . SER A 1 180 ? -6.174 -13.498 10.588 1.00 92.50 180 SER A C 1
ATOM 1441 O O . SER A 1 180 ? -5.694 -14.006 11.601 1.00 92.50 180 SER A O 1
ATOM 1443 N N . ILE A 1 181 ? -7.422 -13.014 10.541 1.00 92.12 181 ILE A N 1
ATOM 1444 C CA . ILE A 1 181 ? -8.338 -12.994 11.693 1.00 92.12 181 ILE A CA 1
ATOM 1445 C C . ILE A 1 181 ? -8.610 -14.418 12.192 1.00 92.12 181 ILE A C 1
ATOM 1447 O O . ILE A 1 181 ? -8.445 -14.700 13.377 1.00 92.12 181 ILE A O 1
ATOM 1451 N N . LEU A 1 182 ? -8.949 -15.348 11.291 1.00 91.69 182 LEU A N 1
ATOM 1452 C CA . LEU A 1 182 ? -9.203 -16.753 11.645 1.00 91.69 182 LEU A CA 1
ATOM 1453 C C . LEU A 1 182 ? -7.986 -17.457 12.264 1.00 91.69 182 LEU A C 1
ATOM 1455 O O . LEU A 1 182 ? -8.144 -18.404 13.027 1.00 91.69 182 LEU A O 1
ATOM 1459 N N . GLN A 1 183 ? -6.777 -16.996 11.952 1.00 92.25 183 GLN A N 1
ATOM 1460 C CA . GLN A 1 183 ? -5.525 -17.507 12.512 1.00 92.25 183 GLN A CA 1
ATOM 1461 C C . GLN A 1 183 ? -5.115 -16.807 13.820 1.00 92.25 183 GLN A C 1
ATOM 1463 O O . GLN A 1 183 ? -3.980 -16.967 14.265 1.00 92.25 183 GLN A O 1
ATOM 1468 N N . GLY A 1 184 ? -5.995 -16.000 14.422 1.00 89.69 184 GLY A N 1
ATOM 1469 C CA . GLY A 1 184 ? -5.710 -15.259 15.656 1.00 89.69 184 GLY A CA 1
ATOM 1470 C C . GLY A 1 184 ? -4.810 -14.035 15.459 1.00 89.69 184 GLY A C 1
ATOM 1471 O O . GLY A 1 184 ? -4.341 -13.450 16.430 1.00 89.69 184 GLY A O 1
ATOM 1472 N N . ARG A 1 185 ? -4.564 -13.630 14.209 1.00 89.81 185 ARG A N 1
ATOM 1473 C CA . ARG A 1 185 ? -3.825 -12.415 13.839 1.00 89.81 185 ARG A CA 1
ATOM 1474 C C . ARG A 1 185 ? -4.827 -11.369 13.371 1.00 89.81 185 ARG A C 1
ATOM 1476 O O . ARG A 1 185 ? -4.892 -11.044 12.182 1.00 89.81 185 ARG A O 1
ATOM 1483 N N . ASP A 1 186 ? -5.661 -10.911 14.300 1.00 90.06 186 ASP A N 1
ATOM 1484 C CA . ASP A 1 186 ? -6.701 -9.932 14.003 1.00 90.06 186 ASP A CA 1
ATOM 1485 C C . ASP A 1 186 ? -6.081 -8.556 13.735 1.00 90.06 186 ASP A C 1
ATOM 1487 O O . ASP A 1 186 ? -5.689 -7.832 14.648 1.00 90.06 186 ASP A O 1
ATOM 1491 N N . ARG A 1 187 ? -5.990 -8.212 12.449 1.00 89.62 187 ARG A N 1
ATOM 1492 C CA . ARG A 1 187 ? -5.426 -6.945 11.970 1.00 89.62 187 ARG A CA 1
ATOM 1493 C C . ARG A 1 187 ? -6.448 -5.807 11.948 1.00 89.62 187 ARG A C 1
ATOM 1495 O O . ARG A 1 187 ? -6.092 -4.696 11.569 1.00 89.62 187 ARG A O 1
ATOM 1502 N N . LEU A 1 188 ? -7.696 -6.081 12.333 1.00 91.00 188 LEU A N 1
ATOM 1503 C CA . LEU A 1 188 ? -8.735 -5.076 12.557 1.00 91.00 188 LEU A CA 1
ATOM 1504 C C . LEU A 1 188 ? -8.806 -4.639 14.022 1.00 91.00 188 LEU A C 1
ATOM 1506 O O . LEU A 1 188 ? -9.447 -3.633 14.324 1.00 91.00 188 LEU A O 1
ATOM 1510 N N . LEU A 1 189 ? -8.134 -5.343 14.936 1.00 87.81 189 LEU A N 1
ATOM 1511 C CA . LEU A 1 189 ? -8.099 -4.961 16.341 1.00 87.81 189 LEU A CA 1
ATOM 1512 C C . LEU A 1 189 ? -7.461 -3.572 16.509 1.00 87.81 189 LEU A C 1
ATOM 1514 O O . LEU A 1 189 ? -6.307 -3.358 16.145 1.00 87.81 189 LEU A O 1
ATOM 1518 N N . GLY A 1 190 ? -8.224 -2.622 17.059 1.00 82.69 190 GLY A N 1
ATOM 1519 C CA . GLY A 1 190 ? -7.792 -1.228 17.218 1.00 82.69 190 GLY A CA 1
ATOM 1520 C C . GLY A 1 190 ? -7.752 -0.418 15.915 1.00 82.69 190 GLY A C 1
ATOM 1521 O O . GLY A 1 190 ? -7.412 0.767 15.942 1.00 82.69 190 GLY A O 1
ATOM 1522 N N . ASN A 1 191 ? -8.128 -1.022 14.784 1.00 89.75 191 ASN A N 1
ATOM 1523 C CA . ASN A 1 191 ? -8.200 -0.339 13.504 1.00 89.75 191 ASN A CA 1
ATOM 1524 C C . ASN A 1 191 ? -9.386 0.636 13.476 1.00 89.75 191 ASN A C 1
ATOM 1526 O O . ASN A 1 191 ? -10.501 0.309 13.877 1.00 89.75 191 ASN A O 1
ATOM 1530 N N . ARG A 1 192 ? -9.135 1.852 12.992 1.00 90.19 192 ARG A N 1
ATOM 1531 C CA . ARG A 1 192 ? -10.132 2.922 12.851 1.00 90.19 192 ARG A CA 1
ATOM 1532 C C . ARG A 1 192 ? -10.512 3.168 11.396 1.00 90.19 192 ARG A C 1
ATOM 1534 O O . ARG A 1 192 ? -11.576 3.726 11.140 1.00 90.19 192 ARG A O 1
ATOM 1541 N N . LEU A 1 193 ? -9.642 2.793 10.458 1.00 91.69 193 LEU A N 1
ATOM 1542 C CA . LEU A 1 193 ? -9.840 2.984 9.028 1.00 91.69 193 LEU A CA 1
ATOM 1543 C C . LEU A 1 193 ? -9.214 1.844 8.220 1.00 91.69 193 LEU A C 1
ATOM 1545 O O . LEU A 1 193 ? -8.000 1.629 8.260 1.00 91.69 193 LEU A O 1
ATOM 1549 N N . VAL A 1 194 ? -10.040 1.212 7.388 1.00 93.88 194 VAL A N 1
ATOM 1550 C CA . VAL A 1 194 ? -9.590 0.331 6.308 1.00 93.88 194 VAL A CA 1
ATOM 1551 C C . VAL A 1 194 ? -9.687 1.095 4.990 1.00 93.88 194 VAL A C 1
ATOM 1553 O O . VAL A 1 194 ? -10.763 1.553 4.611 1.00 93.88 194 VAL A O 1
ATOM 1556 N N . ILE A 1 195 ? -8.565 1.237 4.290 1.00 94.69 195 ILE A N 1
ATOM 1557 C CA . ILE A 1 195 ? -8.502 1.770 2.928 1.00 94.69 195 ILE A CA 1
ATOM 1558 C C . ILE A 1 195 ? -8.326 0.601 1.980 1.00 94.69 19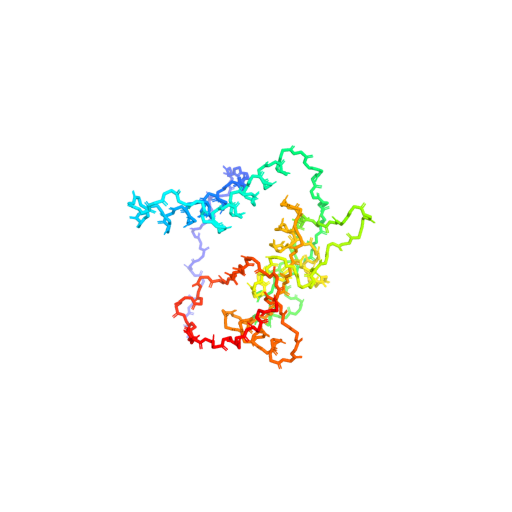5 ILE A C 1
ATOM 1560 O O . ILE A 1 195 ? -7.449 -0.234 2.176 1.00 94.69 195 ILE A O 1
ATOM 1564 N N . TYR A 1 196 ? -9.139 0.566 0.938 1.00 94.38 196 TYR A N 1
ATOM 1565 C CA . TYR A 1 196 ? -9.118 -0.499 -0.042 1.00 94.38 196 TYR A CA 1
ATOM 1566 C C . TYR A 1 196 ? -8.835 0.081 -1.421 1.00 94.38 196 TYR A C 1
ATOM 1568 O O . TYR A 1 196 ? -9.667 0.771 -2.007 1.00 94.38 196 TYR A O 1
ATOM 1576 N N . GLU A 1 197 ? -7.616 -0.155 -1.887 1.00 93.06 197 GLU A N 1
ATOM 1577 C CA . GLU A 1 197 ? -7.100 0.293 -3.170 1.00 93.06 197 GLU A CA 1
ATOM 1578 C C . GLU A 1 197 ? -7.127 -0.872 -4.155 1.00 93.06 197 GLU A C 1
ATOM 1580 O O . GLU A 1 197 ? -6.709 -1.984 -3.844 1.00 93.06 197 GLU A O 1
ATOM 1585 N N . PHE A 1 198 ? -7.668 -0.629 -5.340 1.00 91.25 198 PHE A N 1
ATOM 1586 C CA . PHE A 1 198 ? -7.668 -1.585 -6.434 1.00 91.25 198 PHE A CA 1
ATOM 1587 C C . PHE A 1 198 ? -7.906 -0.838 -7.744 1.00 91.25 198 PHE A C 1
ATOM 1589 O O . PHE A 1 198 ? -8.553 0.213 -7.789 1.00 91.25 198 PHE A O 1
ATOM 1596 N N . SER A 1 199 ? -7.419 -1.403 -8.846 1.00 89.31 199 SER A N 1
ATOM 1597 C CA . SER A 1 199 ? -7.623 -0.794 -10.161 1.00 89.31 199 SER A CA 1
ATOM 1598 C C . SER A 1 199 ? -9.092 -0.837 -10.614 1.00 89.31 199 SER A C 1
ATOM 1600 O O . SER A 1 199 ? -9.785 -1.843 -10.454 1.00 89.31 199 SER A O 1
ATOM 1602 N N . VAL A 1 200 ? -9.556 0.234 -11.272 1.00 90.44 200 VAL A N 1
ATOM 1603 C CA . VAL A 1 200 ? -10.959 0.397 -11.714 1.00 90.44 200 VAL A CA 1
ATOM 1604 C C . VAL A 1 200 ? -11.479 -0.757 -12.582 1.00 90.44 200 VAL A C 1
ATOM 1606 O O . VAL A 1 200 ? -12.667 -1.065 -12.554 1.00 90.44 200 VAL A O 1
ATOM 1609 N N . ARG A 1 201 ? -10.599 -1.448 -13.323 1.00 88.25 201 ARG A N 1
ATOM 1610 C CA . ARG A 1 201 ? -10.973 -2.591 -14.176 1.00 88.25 201 ARG A CA 1
ATOM 1611 C C . ARG A 1 201 ? -11.635 -3.732 -13.399 1.00 88.25 201 ARG A C 1
ATOM 1613 O O . ARG A 1 201 ? -12.437 -4.450 -13.990 1.00 88.25 201 ARG A O 1
ATOM 1620 N N . TYR A 1 202 ? -11.346 -3.884 -12.105 1.00 87.31 202 TYR A N 1
ATOM 1621 C CA . TYR A 1 202 ? -11.959 -4.927 -11.281 1.00 87.31 202 TYR A CA 1
ATOM 1622 C C . TYR A 1 202 ? -13.435 -4.645 -10.977 1.00 87.31 202 TYR A C 1
ATOM 1624 O O . TYR A 1 202 ? -14.203 -5.583 -10.803 1.00 87.31 202 TYR A O 1
ATOM 1632 N N . LEU A 1 203 ? -13.896 -3.388 -11.042 1.00 86.94 203 LEU A N 1
ATOM 1633 C CA . LEU A 1 203 ? -15.334 -3.083 -10.945 1.00 86.94 203 LEU A CA 1
ATOM 1634 C C . LEU A 1 203 ? -16.153 -3.730 -12.071 1.00 86.94 203 LEU A C 1
ATOM 1636 O O . LEU A 1 203 ? -17.342 -3.967 -11.900 1.00 86.94 203 LEU A O 1
ATOM 1640 N N . LEU A 1 204 ? -15.522 -3.997 -13.217 1.00 86.12 204 LEU A N 1
ATOM 1641 C CA . LEU A 1 204 ? -16.185 -4.549 -14.399 1.00 86.12 204 LEU A CA 1
ATOM 1642 C C . LEU A 1 204 ? -16.030 -6.069 -14.530 1.00 86.12 204 LEU A C 1
ATOM 1644 O O . LEU A 1 204 ? -16.845 -6.694 -15.200 1.00 86.12 204 LEU A O 1
ATOM 1648 N N . HIS A 1 205 ? -14.975 -6.648 -13.950 1.00 78.19 205 HIS A N 1
ATOM 1649 C CA . HIS A 1 205 ? -14.575 -8.033 -14.231 1.00 78.19 205 HIS A CA 1
ATOM 1650 C C . HIS A 1 205 ? -14.547 -8.944 -13.003 1.00 78.19 205 HIS A C 1
ATOM 1652 O O . HIS A 1 205 ? -14.613 -10.158 -13.182 1.00 78.19 205 HIS A O 1
ATOM 1658 N N . ASP A 1 206 ? -14.422 -8.402 -11.787 1.00 77.88 206 ASP A N 1
ATOM 1659 C CA . ASP A 1 206 ? -14.334 -9.243 -10.594 1.00 77.88 206 ASP A CA 1
ATOM 1660 C C . ASP A 1 206 ? -15.707 -9.669 -10.079 1.00 77.88 206 ASP A C 1
ATOM 1662 O O . ASP A 1 206 ? -16.710 -8.960 -10.165 1.00 77.88 206 ASP A O 1
ATOM 1666 N N . ASP A 1 207 ? -15.710 -10.853 -9.478 1.00 77.75 207 ASP A N 1
ATOM 1667 C CA . ASP A 1 207 ? -16.829 -11.385 -8.722 1.00 77.75 207 ASP A CA 1
ATOM 1668 C C . ASP A 1 207 ? -16.800 -10.763 -7.316 1.00 77.75 207 ASP A C 1
ATOM 1670 O O . ASP A 1 207 ? -16.012 -11.163 -6.452 1.00 77.75 207 ASP A O 1
ATOM 1674 N N . TRP A 1 208 ? -17.609 -9.723 -7.103 1.00 85.44 208 TRP A N 1
ATOM 1675 C CA . TRP A 1 208 ? -17.685 -8.940 -5.862 1.00 85.44 208 TRP A CA 1
ATOM 1676 C C . TRP A 1 208 ? -18.416 -9.692 -4.745 1.00 85.44 208 TRP A C 1
ATOM 1678 O O . TRP A 1 208 ? -19.384 -9.201 -4.161 1.00 85.44 208 TRP A O 1
ATOM 1688 N N . LYS A 1 209 ? -17.944 -10.899 -4.423 1.00 83.38 209 LYS A N 1
ATOM 1689 C CA . LYS A 1 209 ? -18.553 -11.709 -3.372 1.00 83.38 209 LYS A CA 1
ATOM 1690 C C . LYS A 1 209 ? -18.458 -10.998 -2.024 1.00 83.38 209 LYS A C 1
ATOM 1692 O O . LYS A 1 209 ? -17.391 -10.456 -1.687 1.00 83.38 209 LYS A O 1
ATOM 1697 N N . PRO A 1 210 ? -19.542 -11.033 -1.233 1.00 89.12 210 PRO A N 1
ATOM 1698 C CA . PRO A 1 210 ? -19.468 -10.749 0.187 1.00 89.12 210 PRO A CA 1
ATOM 1699 C C . PRO A 1 210 ? -18.433 -11.667 0.840 1.00 89.12 210 PRO A C 1
ATOM 1701 O O . PRO A 1 210 ? -18.342 -12.854 0.521 1.00 89.12 210 PRO A O 1
ATOM 1704 N N . ILE A 1 211 ? -17.635 -11.100 1.739 1.00 89.56 211 ILE A N 1
ATOM 1705 C CA . ILE A 1 211 ? -16.682 -11.846 2.556 1.00 89.56 211 ILE A CA 1
ATOM 1706 C C . ILE A 1 211 ? -17.088 -11.620 4.000 1.00 89.56 211 ILE A C 1
ATOM 1708 O O . ILE A 1 211 ? -16.965 -10.509 4.514 1.00 89.56 211 ILE A O 1
ATOM 1712 N N . ASP A 1 212 ? -17.545 -12.686 4.644 1.00 89.94 212 ASP A N 1
ATOM 1713 C CA . ASP A 1 212 ? -17.881 -12.643 6.058 1.00 89.94 212 ASP A CA 1
ATOM 1714 C C . ASP A 1 212 ? -16.595 -12.574 6.876 1.00 89.94 212 ASP A C 1
ATOM 1716 O O . ASP A 1 212 ? -15.799 -13.525 6.927 1.00 89.94 212 ASP A O 1
ATOM 1720 N N . LEU A 1 213 ? -16.385 -11.422 7.506 1.00 87.12 213 LEU A N 1
ATOM 1721 C CA . LEU A 1 213 ? -15.331 -11.240 8.487 1.00 87.12 213 LEU A CA 1
ATOM 1722 C C . LEU A 1 213 ? -15.808 -11.836 9.818 1.00 87.12 213 LEU A C 1
ATOM 1724 O O . LEU A 1 213 ? -16.933 -11.553 10.237 1.00 87.12 213 LEU A O 1
ATOM 1728 N N . PRO A 1 214 ? -14.993 -12.675 10.485 1.00 83.25 214 PRO A N 1
ATOM 1729 C CA . PRO A 1 214 ? -15.328 -13.170 11.812 1.00 83.25 214 PRO A CA 1
ATOM 1730 C C . PRO A 1 214 ? -15.578 -11.981 12.736 1.00 83.25 214 PRO A C 1
ATOM 1732 O O . PRO A 1 214 ? -14.841 -10.998 12.677 1.00 83.25 214 PRO A O 1
ATOM 1735 N N . LEU A 1 215 ? -16.599 -12.069 13.590 1.00 69.19 215 LEU A N 1
ATOM 1736 C CA . LEU A 1 215 ? -16.822 -11.049 14.607 1.00 69.19 215 LEU A CA 1
ATOM 1737 C C . LEU A 1 215 ? -15.585 -10.981 15.506 1.00 69.19 215 LEU A C 1
ATOM 1739 O O . LEU A 1 215 ? -15.309 -11.910 16.268 1.00 69.19 215 LEU A O 1
ATOM 1743 N N . THR A 1 216 ? -14.845 -9.880 15.417 1.00 61.69 216 THR A N 1
ATOM 1744 C CA . THR A 1 216 ? -13.818 -9.546 16.395 1.00 61.69 216 THR A CA 1
ATOM 1745 C C . THR A 1 216 ? -14.519 -9.402 17.740 1.00 61.69 216 THR A C 1
ATOM 1747 O O . THR A 1 216 ? -15.411 -8.566 17.893 1.00 61.69 216 THR A O 1
ATOM 1750 N N . LYS A 1 217 ? -14.158 -10.227 18.730 1.00 52.47 217 LYS A N 1
ATO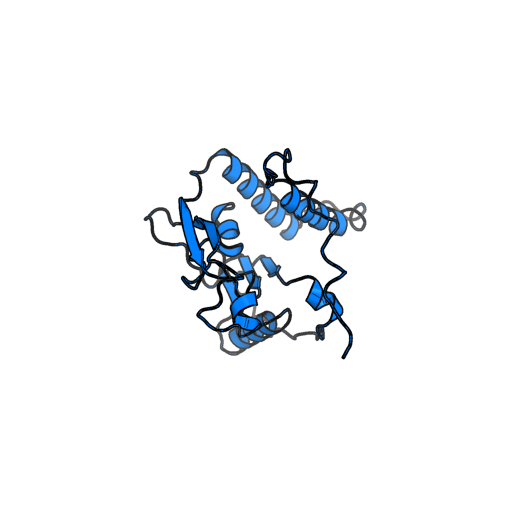M 1751 C CA . LYS A 1 217 ? -14.584 -9.969 20.108 1.00 52.47 217 LYS A CA 1
ATOM 1752 C C . LYS A 1 217 ? -13.985 -8.624 20.506 1.00 52.47 217 LYS A C 1
ATOM 1754 O O . LYS A 1 217 ? -12.771 -8.524 20.655 1.00 52.47 217 LYS A O 1
ATOM 1759 N N . MET A 1 218 ? -14.826 -7.603 20.643 1.00 46.34 218 MET A N 1
ATOM 1760 C CA . MET A 1 218 ? -14.425 -6.390 21.343 1.00 46.34 218 MET A CA 1
ATOM 1761 C C . MET A 1 218 ? -14.142 -6.795 22.791 1.00 46.34 218 MET A C 1
ATOM 1763 O O . MET A 1 218 ? -15.034 -7.316 23.462 1.00 46.34 218 MET A O 1
ATOM 1767 N N . ALA A 1 219 ? -12.878 -6.679 23.195 1.00 44.00 219 ALA A N 1
ATOM 1768 C CA . ALA A 1 219 ? -12.446 -6.833 24.579 1.00 44.00 219 ALA A CA 1
ATOM 1769 C C . ALA A 1 219 ? -12.696 -5.533 25.346 1.00 44.00 219 ALA A C 1
ATOM 1771 O O . ALA A 1 219 ? -12.527 -4.457 24.725 1.00 44.00 219 ALA A O 1
#

pLDDT: mean 75.84, std 23.13, range [28.41, 96.25]

Radius of gyration: 21.99 Å; chains: 1; bounding box: 49×40×74 Å

Secondary structure (DSSP, 8-state):
----TTSSSS-TT--S-PPP----THHHHHHHHHHHHHHHHTT-SSS-----HHHHHHHHHHHHHHHHHHHPPPPEEEEEEE--HHHHHTT--TT--SS--EEEEEEE-B-TTSPBP-PPTT-SEEEEE-GGGTTTTEEETTEES-SHHHHHHHTTT--EEEEE-TT-TTHHHHHHHHHHHHTT--TTTT--EEEE---TTHHHHS-------------